Protein AF-A0A6P0M758-F1 (afdb_monomer_lite)

Foldseek 3Di:
DVDDDPPDPDDDVPPPVDPPDDDDDDDDPVPHPDDPVPDPDDDDDDDDDDDDPDPVVLVVCCVPVFKDKDKFKDWCQVQLVPDPQLFKGWAADDCVSDDVQFDFKKFAWADDPRFQKKKKFDWDPVLLPDDDAWKWKDFPNDIFTWDWDADPVRIIMTTGPDTDHIGTPRRVGTMMIGRPVSPSSSHCNTTVIMMMMGMMMGTGNDDDD

Radius of gyration: 25.19 Å; chains: 1; bounding box: 66×51×56 Å

Secondary structure (DSSP, 8-state):
--S--TTSSSPPTTTTS-SS--------GGG--S-GGG---------------HHHHHHHHHHH--EEEEEEEEE-HHHHHH-S-SSEEEEPPPGGGS-TTEEEEEEPPPBTTB-SEEEEEEE-TTGGGSPPPEEEEEETTEEEEEEEEE-TT--EEEEESSPPPPB--TTSS-EEEE-TT-SSTTSTTTEEEEEEEEEEEEEE-PPP-

pLDDT: mean 90.49, std 5.64, range [57.84, 97.06]

Structure (mmCIF, N/CA/C/O backbone):
data_AF-A0A6P0M758-F1
#
_entry.id   AF-A0A6P0M758-F1
#
loop_
_atom_site.group_PDB
_atom_site.id
_atom_site.type_symbol
_atom_site.label_atom_id
_atom_site.label_alt_id
_atom_site.label_comp_id
_atom_site.label_asym_id
_atom_site.label_entity_id
_atom_site.label_seq_id
_atom_site.pdbx_PDB_ins_code
_atom_site.Cartn_x
_atom_site.Cartn_y
_atom_site.Cartn_z
_atom_site.occupancy
_atom_site.B_iso_or_equiv
_atom_site.auth_seq_id
_atom_site.auth_comp_id
_atom_site.auth_asym_id
_atom_site.auth_atom_id
_atom_site.pdbx_PDB_model_num
ATOM 1 N N . LEU A 1 1 ? -39.912 -15.206 9.037 1.00 60.94 1 LEU A N 1
ATOM 2 C CA . LEU A 1 1 ? -40.592 -13.984 8.550 1.00 60.94 1 LEU A CA 1
ATOM 3 C C . LEU A 1 1 ? -41.078 -14.257 7.136 1.00 60.94 1 LEU A C 1
ATOM 5 O O . LEU A 1 1 ? -40.279 -14.741 6.350 1.00 60.94 1 LEU A O 1
ATOM 9 N N . PHE A 1 2 ? -42.350 -13.999 6.831 1.00 79.19 2 PHE A N 1
ATOM 10 C CA . PHE A 1 2 ? -42.874 -14.100 5.457 1.00 79.19 2 PHE A CA 1
ATOM 11 C C . PHE A 1 2 ? -42.857 -12.748 4.726 1.00 79.19 2 PHE A C 1
ATOM 13 O O . PHE A 1 2 ? -42.788 -12.714 3.504 1.00 79.19 2 PHE A O 1
ATOM 20 N N . VAL A 1 3 ? -42.864 -11.640 5.477 1.00 83.50 3 VAL A N 1
ATOM 21 C CA . VAL A 1 3 ? -42.675 -10.269 4.985 1.00 83.50 3 VAL A CA 1
ATOM 22 C C . VAL A 1 3 ? -41.621 -9.601 5.866 1.00 83.50 3 VAL A C 1
ATOM 24 O O . VAL A 1 3 ? -41.678 -9.726 7.090 1.00 83.50 3 VAL A O 1
ATOM 27 N N . LEU A 1 4 ? -40.648 -8.924 5.253 1.00 84.31 4 LEU A N 1
ATOM 28 C CA . LEU A 1 4 ? -39.670 -8.098 5.960 1.00 84.31 4 LEU A CA 1
ATOM 29 C C . LEU A 1 4 ? -40.302 -6.733 6.252 1.00 84.31 4 LEU A C 1
ATOM 31 O O . LEU A 1 4 ? -40.566 -5.975 5.322 1.00 84.31 4 LEU A O 1
ATOM 35 N N . ASN A 1 5 ? -40.550 -6.430 7.526 1.00 87.62 5 ASN A N 1
ATOM 36 C CA . ASN A 1 5 ? -41.142 -5.165 7.953 1.00 87.62 5 ASN A CA 1
ATOM 37 C C . ASN A 1 5 ? -40.295 -4.521 9.059 1.00 87.62 5 ASN A C 1
ATOM 39 O O . ASN A 1 5 ? -40.213 -5.065 10.153 1.00 87.62 5 ASN A O 1
ATOM 43 N N . PHE A 1 6 ? -39.697 -3.362 8.772 1.00 84.31 6 PHE A N 1
ATOM 44 C CA . PHE A 1 6 ? -38.898 -2.589 9.735 1.00 84.31 6 PHE A CA 1
ATOM 45 C C . PHE A 1 6 ? -39.745 -1.698 10.662 1.00 84.31 6 PHE A C 1
ATOM 47 O O . PHE A 1 6 ? -39.196 -1.055 11.546 1.00 84.31 6 PHE A O 1
ATOM 54 N N . GLN A 1 7 ? -41.063 -1.619 10.441 1.00 88.75 7 GLN A N 1
ATOM 55 C CA . GLN A 1 7 ? -42.001 -0.868 11.289 1.00 88.75 7 GLN A CA 1
ATOM 56 C C . GLN A 1 7 ? -42.686 -1.753 12.342 1.00 88.75 7 GLN A C 1
ATOM 58 O O . GLN A 1 7 ? -43.545 -1.275 13.077 1.00 88.75 7 GLN A O 1
ATOM 63 N N . ASP A 1 8 ? -42.365 -3.048 12.382 1.00 89.88 8 ASP A N 1
ATOM 64 C CA . ASP A 1 8 ? -42.831 -3.947 13.438 1.00 89.88 8 ASP A CA 1
ATOM 65 C C . ASP A 1 8 ? -42.066 -3.636 14.735 1.00 89.88 8 ASP A C 1
ATOM 67 O O . ASP A 1 8 ? -40.860 -3.411 14.703 1.00 89.88 8 ASP A O 1
ATOM 71 N N . GLU A 1 9 ? -42.753 -3.620 15.877 1.00 88.62 9 GLU A N 1
ATOM 72 C CA . GLU A 1 9 ? -42.137 -3.333 17.183 1.00 88.62 9 GLU A CA 1
ATOM 73 C C . GLU A 1 9 ? -41.280 -4.498 17.707 1.00 88.62 9 GLU A C 1
ATOM 75 O O . GLU A 1 9 ? -40.563 -4.362 18.699 1.00 88.62 9 GLU A O 1
ATOM 80 N N . ARG A 1 10 ? -41.365 -5.671 17.073 1.00 89.38 10 ARG A N 1
ATOM 81 C CA . ARG A 1 10 ? -40.568 -6.847 17.430 1.00 89.38 10 ARG A CA 1
ATOM 82 C C . ARG A 1 10 ? -39.230 -6.828 16.704 1.00 89.38 10 ARG A C 1
ATOM 84 O O . ARG A 1 10 ? -39.182 -6.596 15.500 1.00 89.38 10 ARG A O 1
ATOM 91 N N . TYR A 1 11 ? -38.177 -7.222 17.415 1.00 86.25 11 TYR A N 1
ATOM 92 C CA . TYR A 1 11 ? -36.857 -7.425 16.824 1.00 86.25 11 TYR A CA 1
ATOM 93 C C . TYR A 1 11 ? -36.890 -8.417 15.654 1.00 86.25 11 TYR A C 1
ATOM 95 O O . TYR A 1 11 ? -37.497 -9.493 15.732 1.00 86.25 11 TYR A O 1
ATOM 103 N N . LEU A 1 12 ? -36.176 -8.079 14.583 1.00 90.56 12 LEU A N 1
ATOM 104 C CA . LEU A 1 12 ? -35.870 -9.006 13.505 1.00 90.56 12 LEU A CA 1
ATOM 105 C C . LEU A 1 12 ? -34.883 -10.084 13.994 1.00 90.56 12 LEU A C 1
ATOM 107 O O . LEU A 1 12 ? -34.117 -9.866 14.937 1.00 90.56 12 LEU A O 1
ATOM 111 N N . PRO A 1 13 ? -34.849 -11.268 13.354 1.00 90.06 13 PRO A N 1
ATOM 112 C CA . PRO A 1 13 ? -33.800 -12.246 13.604 1.00 90.06 13 PRO A CA 1
ATOM 113 C C . PRO A 1 13 ? -32.413 -11.604 13.480 1.00 90.06 13 PRO A C 1
ATOM 115 O O . PRO A 1 13 ? -32.129 -10.949 12.478 1.00 90.06 13 PRO A O 1
ATOM 118 N N . PHE A 1 14 ? -31.565 -11.832 14.487 1.00 89.62 14 PHE A N 1
ATOM 119 C CA . PHE A 1 14 ? -30.198 -11.294 14.596 1.00 89.62 14 PHE A CA 1
ATOM 120 C C . PHE A 1 14 ? -30.098 -9.769 14.779 1.00 89.62 14 PHE A C 1
ATOM 122 O O . PHE A 1 14 ? -29.003 -9.208 14.754 1.00 89.62 14 PHE A O 1
ATOM 129 N N . GLU A 1 15 ? -31.212 -9.073 15.007 1.00 91.19 15 GLU A N 1
ATOM 130 C CA . GLU A 1 15 ? -31.164 -7.663 15.378 1.00 91.19 15 GLU A CA 1
ATOM 131 C C . GLU A 1 15 ? -30.538 -7.495 16.769 1.00 91.19 15 GLU A C 1
ATOM 133 O O . GLU A 1 15 ? -30.865 -8.217 17.711 1.00 91.19 15 GLU A O 1
ATOM 138 N N . GLY A 1 16 ? -29.589 -6.565 16.890 1.00 86.25 16 GLY A N 1
ATOM 139 C CA . GLY A 1 16 ? -28.901 -6.282 18.152 1.00 86.25 16 GLY A CA 1
ATOM 140 C C . GLY A 1 16 ? -27.870 -7.329 18.599 1.00 86.25 16 GLY A C 1
ATOM 141 O O . GLY A 1 16 ? -27.262 -7.146 19.648 1.00 86.25 16 GLY A O 1
ATOM 142 N N . THR A 1 17 ? -27.608 -8.391 17.827 1.00 87.75 17 THR A N 1
ATOM 143 C CA . THR A 1 17 ? -26.632 -9.433 18.218 1.00 87.75 17 THR A CA 1
ATOM 144 C C . THR A 1 17 ? -25.174 -9.066 17.920 1.00 87.75 17 THR A C 1
ATOM 146 O O . THR A 1 17 ? -24.268 -9.803 18.294 1.00 87.75 17 THR A O 1
ATOM 149 N N . GLY A 1 18 ? -24.938 -7.924 17.265 1.00 84.56 18 GLY A N 1
ATOM 150 C CA . GLY A 1 18 ? -23.611 -7.446 16.876 1.00 84.56 18 GLY A CA 1
ATOM 151 C C . GLY A 1 18 ? -23.142 -7.993 15.524 1.00 84.56 18 GLY A C 1
ATOM 152 O O . GLY A 1 18 ? -23.390 -9.142 15.170 1.00 84.56 18 GLY A O 1
ATOM 153 N N . ALA A 1 19 ? -22.447 -7.151 14.753 1.00 86.88 19 ALA A N 1
ATOM 154 C CA . ALA A 1 19 ? -21.942 -7.518 13.427 1.00 86.88 19 ALA A CA 1
ATOM 155 C C . ALA A 1 19 ? -20.753 -8.494 13.493 1.00 86.88 19 ALA A C 1
ATOM 157 O O . ALA A 1 19 ? -20.622 -9.386 12.656 1.00 86.88 19 ALA A O 1
ATOM 158 N N . ILE A 1 20 ? -19.901 -8.339 14.511 1.00 86.00 20 ILE A N 1
ATOM 159 C CA . ILE A 1 20 ? -18.785 -9.245 14.788 1.00 86.00 20 ILE A CA 1
ATOM 160 C C . ILE A 1 20 ? -19.352 -10.431 15.570 1.00 86.00 20 ILE A C 1
ATOM 162 O O . ILE A 1 20 ? -19.622 -10.325 16.763 1.00 86.00 20 ILE A O 1
ATOM 166 N N . SER A 1 21 ? -19.603 -11.538 14.874 1.00 87.00 21 SER A N 1
ATOM 167 C CA . SER A 1 21 ? -20.257 -12.732 15.418 1.00 87.00 21 SER A CA 1
ATOM 168 C C . SER A 1 21 ? -19.795 -13.996 14.698 1.00 87.00 21 SER A C 1
ATOM 170 O O . SER A 1 21 ? -19.309 -13.945 13.569 1.00 87.00 21 SER A O 1
ATOM 172 N N . SER A 1 22 ? -19.980 -15.148 15.346 1.00 89.19 22 SER A N 1
ATOM 173 C CA . SER A 1 22 ? -19.825 -16.459 14.706 1.00 89.19 22 SER A CA 1
ATOM 174 C C . SER A 1 22 ? -21.151 -16.894 14.085 1.00 89.19 22 SER A C 1
ATOM 176 O O . SER A 1 22 ? -22.135 -17.096 14.795 1.00 89.19 22 SER A O 1
ATOM 178 N N . TRP A 1 23 ? -21.178 -17.056 12.764 1.00 87.62 23 TRP A N 1
ATOM 179 C CA . TRP A 1 23 ? -22.379 -17.426 12.016 1.00 87.62 23 TRP A CA 1
ATOM 180 C C . TRP A 1 23 ? -22.376 -18.923 11.709 1.00 87.62 23 TRP A C 1
ATOM 182 O O . TRP A 1 23 ? -21.371 -19.475 11.266 1.00 87.62 23 TRP A O 1
ATOM 192 N N . ASN A 1 24 ? -23.504 -19.594 11.934 1.00 91.56 24 ASN A N 1
ATOM 193 C CA . ASN A 1 24 ? -23.645 -21.021 11.667 1.00 91.56 24 ASN A CA 1
ATOM 194 C C . ASN A 1 24 ? -24.813 -21.273 10.709 1.00 91.56 24 ASN A C 1
ATOM 196 O O . ASN A 1 24 ? -25.973 -21.101 11.077 1.00 91.56 24 ASN A O 1
ATOM 200 N N . LEU A 1 25 ? -24.498 -21.712 9.489 1.00 90.94 25 LEU A N 1
ATOM 201 C CA . LEU A 1 25 ? -25.479 -22.172 8.510 1.00 90.94 25 LEU A CA 1
ATOM 202 C C . LEU A 1 25 ? -25.529 -23.706 8.530 1.00 90.94 25 LEU A C 1
ATOM 204 O O . LEU A 1 25 ? -24.513 -24.367 8.323 1.00 90.94 25 LEU A O 1
ATOM 208 N N . LYS A 1 26 ? -26.712 -24.281 8.763 1.00 90.88 26 LYS A N 1
ATOM 209 C CA . LYS A 1 26 ? -26.948 -25.732 8.708 1.00 90.88 26 LYS A CA 1
ATOM 210 C C . LYS A 1 26 ? -27.983 -26.046 7.637 1.00 90.88 26 LYS A C 1
ATOM 212 O O . LYS A 1 26 ? -29.089 -25.521 7.684 1.00 90.88 26 LYS A O 1
ATOM 217 N N . MET A 1 27 ? -27.644 -26.957 6.726 1.00 89.75 27 MET A N 1
ATOM 218 C CA . MET A 1 27 ? -28.556 -27.490 5.708 1.00 89.75 27 MET A CA 1
ATOM 219 C C . MET A 1 27 ? -28.619 -29.024 5.810 1.00 89.75 27 MET A C 1
ATOM 221 O O . MET A 1 27 ? -27.861 -29.716 5.133 1.00 89.75 27 MET A O 1
ATOM 225 N N . PRO A 1 28 ? -29.471 -29.590 6.686 1.00 90.38 28 PRO A N 1
ATOM 226 C CA . PRO A 1 28 ? -29.530 -31.035 6.902 1.00 90.38 28 PRO A CA 1
ATOM 227 C C . PRO A 1 28 ? -30.076 -31.768 5.669 1.00 90.38 28 PRO A C 1
ATOM 229 O O . PRO A 1 28 ? -31.236 -31.586 5.311 1.00 90.38 28 PRO A O 1
ATOM 232 N N . LYS A 1 29 ? -29.272 -32.645 5.053 1.00 87.31 29 LYS A N 1
ATOM 233 C CA . LYS A 1 29 ? -29.673 -33.400 3.846 1.00 87.31 29 LYS A CA 1
ATOM 234 C C . LYS A 1 29 ? -30.926 -34.257 4.049 1.00 87.31 29 LYS A C 1
ATOM 236 O O . LYS A 1 29 ? -31.735 -34.374 3.142 1.00 87.31 29 LYS A O 1
ATOM 241 N N . ALA A 1 30 ? -31.111 -34.814 5.248 1.00 89.75 30 ALA A N 1
ATOM 242 C CA . ALA A 1 30 ? -32.238 -35.698 5.562 1.00 89.75 30 ALA A CA 1
ATOM 243 C C . ALA A 1 30 ? -33.620 -35.045 5.361 1.00 89.75 30 ALA A C 1
ATOM 245 O O . ALA A 1 30 ? -34.606 -35.748 5.159 1.00 89.75 30 ALA A O 1
ATOM 246 N N . ASN A 1 31 ? -33.697 -33.712 5.408 1.00 88.75 31 ASN A N 1
ATOM 247 C CA . ASN A 1 31 ? -34.946 -32.956 5.308 1.00 88.75 31 ASN A CA 1
ATOM 24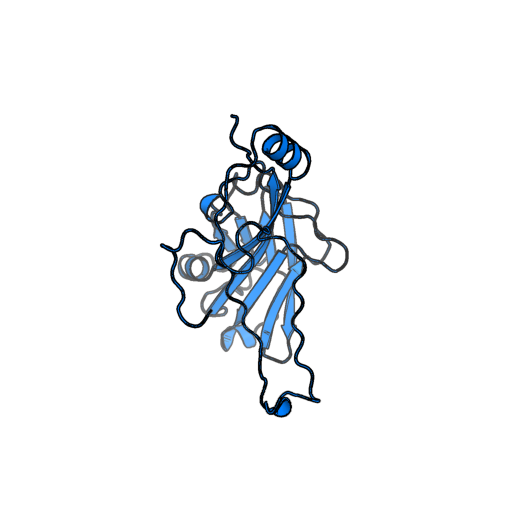8 C C . ASN A 1 31 ? -34.827 -31.776 4.332 1.00 88.75 31 ASN A C 1
ATOM 250 O O . ASN A 1 31 ? -35.627 -30.845 4.401 1.00 88.75 31 ASN A O 1
ATOM 254 N N . ASN A 1 32 ? -33.825 -31.792 3.448 1.00 87.00 32 ASN A N 1
ATOM 255 C CA . ASN A 1 32 ? -33.595 -30.737 2.472 1.00 87.00 32 ASN A CA 1
ATOM 256 C C . ASN A 1 32 ? -33.598 -31.331 1.061 1.00 87.00 32 ASN A C 1
ATOM 258 O O . ASN A 1 32 ? -32.795 -32.204 0.752 1.00 87.00 32 ASN A O 1
ATOM 262 N N . SER A 1 33 ? -34.513 -30.856 0.218 1.00 88.94 33 SER A N 1
ATOM 263 C CA . SER A 1 33 ? -34.664 -31.298 -1.176 1.00 88.94 33 SER A CA 1
ATOM 264 C C . SER A 1 33 ? -33.769 -30.527 -2.149 1.00 88.94 33 SER A C 1
ATOM 266 O O . SER A 1 33 ? -33.859 -30.732 -3.354 1.00 88.94 33 SER A O 1
ATOM 268 N N . PHE A 1 34 ? -32.948 -29.611 -1.634 1.00 89.31 34 PHE A N 1
ATOM 269 C CA . PHE A 1 34 ? -31.998 -28.838 -2.417 1.00 89.31 34 PHE A CA 1
ATOM 270 C C . PHE A 1 34 ? -30.902 -29.743 -2.991 1.00 89.31 34 PHE A C 1
ATOM 272 O O . PHE A 1 34 ? -30.363 -30.589 -2.274 1.00 89.31 34 PHE A O 1
ATOM 279 N N . ASP A 1 35 ? -30.547 -29.546 -4.260 1.00 91.19 35 ASP A N 1
ATOM 280 C CA . ASP A 1 35 ? -29.414 -30.232 -4.877 1.00 91.19 35 ASP A CA 1
ATOM 281 C C . ASP A 1 35 ? -28.104 -29.544 -4.478 1.00 91.19 35 ASP A C 1
ATOM 283 O O . ASP A 1 35 ? -27.779 -28.455 -4.947 1.00 91.19 35 ASP A O 1
ATOM 287 N N . PHE A 1 36 ? -27.345 -30.187 -3.597 1.00 90.19 36 PHE A N 1
ATOM 288 C CA . PHE A 1 36 ? -26.103 -29.635 -3.064 1.00 90.19 36 PHE A CA 1
ATOM 289 C C . PHE A 1 36 ? -24.998 -29.525 -4.120 1.00 90.19 36 PHE A C 1
ATOM 291 O O . PHE A 1 36 ? -24.094 -28.718 -3.931 1.00 90.19 36 PHE A O 1
ATOM 298 N N . GLU A 1 37 ? -25.056 -30.298 -5.210 1.00 91.50 37 GLU A N 1
ATOM 299 C CA . GLU A 1 37 ? -24.043 -30.242 -6.275 1.00 91.50 37 GLU A CA 1
ATOM 300 C C . GLU A 1 37 ? -24.168 -28.971 -7.124 1.00 91.50 37 GLU A C 1
ATOM 302 O O . GLU A 1 37 ? -23.203 -28.540 -7.750 1.00 91.50 37 GLU A O 1
ATOM 307 N N . SER A 1 38 ? -25.334 -28.322 -7.083 1.00 93.31 38 SER A N 1
ATOM 308 C CA . SER A 1 38 ? -25.603 -27.056 -7.769 1.00 93.31 38 SER A CA 1
ATOM 309 C C . SER A 1 38 ? -25.132 -25.805 -7.010 1.00 93.31 38 SER A C 1
ATOM 311 O O . SER A 1 38 ? -25.197 -24.705 -7.558 1.00 93.31 38 SER A O 1
ATOM 313 N N . ILE A 1 39 ? -24.670 -25.936 -5.757 1.00 91.12 39 ILE A N 1
ATOM 314 C CA . ILE A 1 39 ? -24.240 -24.786 -4.943 1.00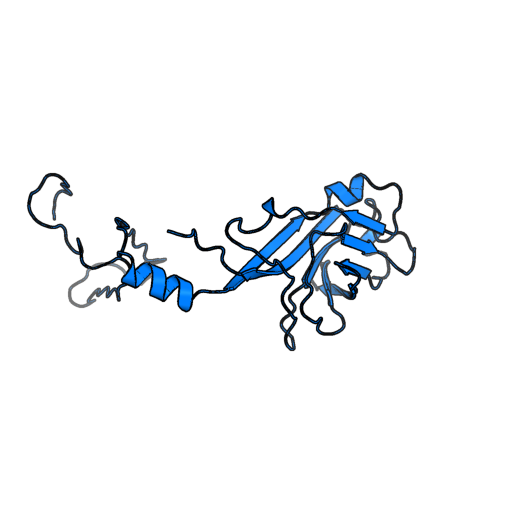 91.12 39 ILE A CA 1
ATOM 315 C C . ILE A 1 39 ? -22.864 -24.313 -5.414 1.00 91.12 39 ILE A C 1
ATOM 317 O O . ILE A 1 39 ? -21.862 -24.983 -5.177 1.00 91.12 39 ILE A O 1
ATOM 321 N N . THR A 1 40 ? -22.804 -23.124 -6.010 1.00 93.50 40 THR A N 1
ATOM 322 C CA . THR A 1 40 ? -21.544 -22.454 -6.367 1.00 93.50 40 THR A CA 1
ATOM 323 C C . THR A 1 40 ? -20.955 -21.683 -5.192 1.00 93.50 40 THR A C 1
ATOM 325 O O . THR A 1 40 ? -19.761 -21.772 -4.915 1.00 93.50 40 THR A O 1
ATOM 328 N N . ASP A 1 41 ? -21.798 -20.934 -4.484 1.00 93.56 41 ASP A N 1
ATOM 329 C CA . ASP A 1 41 ? -21.408 -20.003 -3.434 1.00 93.56 41 ASP A CA 1
ATOM 330 C C . ASP A 1 41 ? -22.574 -19.706 -2.477 1.00 93.56 41 ASP A C 1
ATOM 332 O O . ASP A 1 41 ? -23.743 -19.986 -2.751 1.00 93.56 41 ASP A O 1
ATOM 336 N N . VAL A 1 42 ? -22.241 -19.157 -1.306 1.00 89.31 42 VAL A N 1
ATOM 337 C CA . VAL A 1 42 ? -23.205 -18.714 -0.292 1.00 89.31 42 VAL A CA 1
ATOM 338 C C . VAL A 1 42 ? -22.946 -17.245 0.001 1.00 89.31 42 VAL A C 1
ATOM 340 O O . VAL A 1 42 ? -21.894 -16.886 0.526 1.00 89.31 42 VAL A O 1
ATOM 343 N N . ILE A 1 43 ? -23.931 -16.399 -0.291 1.00 91.88 43 ILE A N 1
ATOM 344 C CA . ILE A 1 43 ? -23.855 -14.956 -0.058 1.00 91.88 43 ILE A CA 1
ATOM 345 C C . ILE A 1 43 ? -24.689 -14.604 1.177 1.00 91.88 43 ILE A C 1
ATOM 347 O O . ILE A 1 43 ? -25.891 -14.864 1.224 1.00 91.88 43 ILE A O 1
ATOM 351 N N . ILE A 1 44 ? -24.061 -13.974 2.174 1.00 88.81 44 ILE A N 1
ATOM 352 C CA . ILE A 1 44 ? -24.732 -13.446 3.369 1.00 88.81 44 ILE A CA 1
ATOM 353 C C . ILE A 1 44 ? -24.682 -11.919 3.316 1.00 88.81 44 ILE A C 1
ATOM 355 O O . ILE A 1 44 ? -23.609 -11.322 3.340 1.00 88.81 44 ILE A O 1
ATOM 359 N N . THR A 1 45 ? -25.846 -11.269 3.270 1.00 90.88 45 THR A N 1
ATOM 360 C CA . THR A 1 45 ? -25.945 -9.804 3.323 1.00 90.88 45 THR A CA 1
ATOM 361 C C . THR A 1 45 ? -26.220 -9.344 4.752 1.00 90.88 45 THR A C 1
ATOM 363 O O . THR A 1 45 ? -27.346 -9.449 5.238 1.00 90.88 45 THR A O 1
ATOM 366 N N . LEU A 1 46 ? -25.202 -8.802 5.421 1.00 89.56 46 LEU A N 1
ATOM 367 C CA . LEU A 1 46 ? -25.332 -8.251 6.769 1.00 89.56 46 LEU A CA 1
ATOM 368 C C . LEU A 1 46 ? -25.699 -6.763 6.715 1.00 89.56 46 LEU A C 1
ATOM 370 O O . LEU A 1 46 ? -24.923 -5.939 6.236 1.00 89.56 46 LEU A O 1
ATOM 374 N N . LYS A 1 47 ? -26.872 -6.410 7.247 1.00 89.88 47 LYS A N 1
ATOM 375 C CA . LYS A 1 47 ? -27.240 -5.016 7.524 1.00 89.88 47 LYS A CA 1
ATOM 376 C C . LYS A 1 47 ? -26.959 -4.727 8.990 1.00 89.88 47 LYS A C 1
ATOM 378 O O . LYS A 1 47 ? -27.482 -5.421 9.855 1.00 89.88 47 LYS A O 1
ATOM 383 N N . TYR A 1 48 ? -26.142 -3.718 9.258 1.00 91.94 48 TYR A N 1
ATOM 384 C CA . TYR A 1 48 ? -25.774 -3.332 10.614 1.00 91.94 48 TYR A CA 1
ATOM 385 C C . TYR A 1 48 ? -25.884 -1.821 10.800 1.00 91.94 48 TYR A C 1
ATOM 387 O O . TYR A 1 48 ? -25.810 -1.049 9.843 1.00 91.94 48 TYR A O 1
ATOM 395 N N . THR A 1 49 ? -26.027 -1.410 12.055 1.00 90.25 49 THR A N 1
ATOM 396 C CA . THR A 1 49 ? -25.932 -0.015 12.476 1.00 90.25 49 THR A CA 1
ATOM 397 C C . THR A 1 49 ? -24.728 0.103 13.397 1.00 90.25 49 THR A C 1
ATOM 399 O O . THR A 1 49 ? -24.677 -0.551 14.437 1.00 90.25 49 THR A O 1
ATOM 402 N N . ALA A 1 50 ? -23.735 0.903 13.008 1.00 89.81 50 ALA A N 1
ATOM 403 C CA . ALA A 1 50 ? -22.608 1.217 13.877 1.00 89.81 50 ALA A CA 1
ATOM 404 C C . ALA A 1 50 ? -23.009 2.341 14.838 1.00 89.81 50 ALA A C 1
ATOM 406 O O . ALA A 1 50 ? -23.418 3.416 14.403 1.00 89.81 50 ALA A O 1
ATOM 407 N N . MET A 1 51 ? -22.888 2.089 16.139 1.00 85.75 51 MET A N 1
ATOM 408 C CA . MET A 1 51 ? -23.096 3.084 17.192 1.00 85.75 51 MET A CA 1
ATOM 409 C C . MET A 1 51 ? -21.765 3.388 17.880 1.00 85.75 51 MET A C 1
ATOM 411 O O . MET A 1 51 ? -20.901 2.516 17.975 1.00 85.75 51 MET A O 1
ATOM 415 N N . GLN A 1 52 ? -21.593 4.616 18.375 1.00 85.25 52 GLN A N 1
ATOM 416 C CA . GLN A 1 52 ? -20.391 4.990 19.120 1.00 85.25 52 GLN A CA 1
ATOM 417 C C . GLN A 1 52 ? -20.328 4.211 20.442 1.00 85.25 52 GLN A C 1
ATOM 419 O O . GLN A 1 52 ? -21.215 4.331 21.282 1.00 85.25 52 GLN A O 1
ATOM 424 N N . GLY A 1 53 ? -19.258 3.436 20.638 1.00 84.00 53 GLY A N 1
ATOM 425 C CA . GLY A 1 53 ? -19.050 2.581 21.816 1.00 84.00 53 GLY A CA 1
ATOM 426 C C . GLY A 1 53 ? -18.676 3.313 23.116 1.00 84.00 53 GLY A C 1
ATOM 427 O O . GLY A 1 53 ? -18.315 2.668 24.096 1.00 84.00 53 GLY A O 1
ATOM 428 N N . GLY A 1 54 ? -18.735 4.647 23.135 1.00 90.56 54 GLY A N 1
ATOM 429 C CA . GLY A 1 54 ? -18.289 5.476 24.258 1.00 90.56 54 GLY A CA 1
ATOM 430 C C . GLY A 1 54 ? -16.764 5.605 24.374 1.00 90.56 54 GLY A C 1
ATOM 431 O O . GLY A 1 54 ? -16.008 4.975 23.632 1.00 90.56 54 GLY A O 1
ATOM 432 N N . SER A 1 55 ? -16.321 6.441 25.319 1.00 91.12 55 SER A N 1
ATOM 433 C CA . SER A 1 55 ? -14.905 6.794 25.498 1.00 91.12 55 SER A CA 1
ATOM 434 C C . SER A 1 55 ? -14.033 5.612 25.924 1.00 91.12 55 SER A C 1
ATOM 436 O O . SER A 1 55 ? -12.884 5.515 25.513 1.00 91.12 55 SER A O 1
ATOM 438 N N . THR A 1 56 ? -14.572 4.674 26.710 1.00 92.31 56 THR A N 1
ATOM 439 C CA . THR A 1 56 ? -13.828 3.479 27.133 1.00 92.31 56 THR A CA 1
ATOM 440 C C . THR A 1 56 ? -13.376 2.658 25.930 1.00 92.31 56 THR A C 1
ATOM 442 O O . THR A 1 56 ? -12.195 2.354 25.812 1.00 92.31 56 THR A O 1
ATOM 445 N N . ILE A 1 57 ? -14.295 2.348 25.008 1.00 89.69 57 ILE A N 1
ATOM 446 C CA . ILE A 1 57 ? -13.970 1.552 23.819 1.00 89.69 57 ILE A CA 1
ATOM 447 C C . ILE A 1 57 ? -13.061 2.344 22.879 1.00 89.69 57 ILE A C 1
ATOM 449 O O . ILE A 1 57 ? -12.089 1.780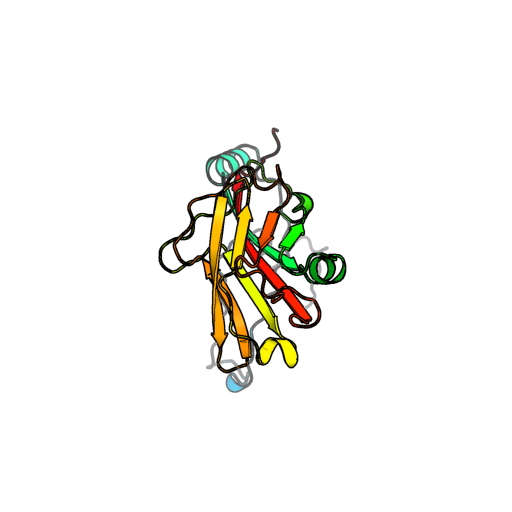 22.383 1.00 89.69 57 ILE A O 1
ATOM 453 N N . SER A 1 58 ? -13.328 3.637 22.650 1.00 89.62 58 SER A N 1
ATOM 454 C CA . SER A 1 58 ? -12.471 4.444 21.772 1.00 89.62 58 SER A CA 1
ATOM 455 C C . SER A 1 58 ? -11.038 4.530 22.289 1.00 89.62 58 SER A C 1
ATOM 457 O O . SER A 1 58 ? -10.114 4.370 21.500 1.00 89.62 58 SER A O 1
ATOM 459 N N . ASN A 1 59 ? -10.849 4.715 23.598 1.00 91.25 59 ASN A N 1
ATOM 460 C CA . ASN A 1 59 ? -9.521 4.802 24.201 1.00 91.25 59 ASN A CA 1
ATOM 461 C C . ASN A 1 59 ? -8.794 3.459 24.115 1.00 91.25 59 ASN A C 1
ATOM 463 O O . ASN A 1 59 ? -7.658 3.422 23.661 1.00 91.25 59 ASN A O 1
ATOM 467 N N . THR A 1 60 ? -9.464 2.346 24.439 1.00 92.62 60 THR A N 1
ATOM 468 C CA . THR A 1 60 ? -8.866 1.011 24.286 1.00 92.62 60 THR A CA 1
ATOM 469 C C . THR A 1 60 ? -8.470 0.732 22.836 1.00 92.62 60 THR A C 1
ATOM 471 O O . THR A 1 60 ? -7.395 0.192 22.592 1.00 92.62 60 THR A O 1
ATOM 474 N N . VAL A 1 61 ? -9.297 1.108 21.855 1.00 90.94 61 VAL A N 1
ATOM 475 C CA . VAL A 1 61 ? -8.941 0.943 20.438 1.00 90.94 61 VAL A CA 1
ATOM 476 C C . VAL A 1 61 ? -7.749 1.825 20.071 1.00 90.94 61 VAL A C 1
ATOM 478 O O . VAL A 1 61 ? -6.820 1.319 19.454 1.00 90.94 61 VAL A O 1
ATOM 481 N N . ALA A 1 62 ? -7.735 3.096 20.477 1.00 91.38 62 ALA A N 1
ATOM 482 C CA . ALA A 1 62 ? -6.631 4.006 20.184 1.00 91.38 62 ALA A CA 1
ATOM 483 C C . ALA A 1 62 ? -5.300 3.553 20.814 1.00 91.38 62 ALA A C 1
ATOM 485 O O . ALA A 1 62 ? -4.249 3.695 20.196 1.00 91.38 62 ALA A O 1
ATOM 486 N N . GLU A 1 63 ? -5.348 2.957 22.008 1.00 92.56 63 GLU A N 1
ATOM 487 C CA . GLU A 1 63 ? -4.184 2.393 22.703 1.00 92.56 63 GLU A CA 1
ATOM 488 C C . GLU A 1 63 ? -3.638 1.122 22.034 1.00 92.56 63 GLU A C 1
ATOM 490 O O . GLU A 1 63 ? -2.432 0.892 22.051 1.00 92.56 63 GLU A O 1
ATOM 495 N N . ASN A 1 64 ? -4.509 0.279 21.465 1.00 94.06 64 ASN A N 1
ATOM 496 C CA . ASN A 1 64 ? -4.112 -1.024 20.912 1.00 94.06 64 ASN A CA 1
ATOM 497 C C . ASN A 1 64 ? -3.876 -1.001 19.397 1.00 94.06 64 ASN A C 1
ATOM 499 O O . ASN A 1 64 ? -3.126 -1.825 18.880 1.00 94.06 64 ASN A O 1
ATOM 503 N N . LEU A 1 65 ? -4.528 -0.090 18.676 1.00 93.44 65 LEU A N 1
ATOM 504 C CA . LEU A 1 65 ? -4.439 0.037 17.227 1.00 93.44 65 LEU A CA 1
ATOM 505 C C . LEU A 1 65 ? -3.710 1.338 16.884 1.00 93.44 65 LEU A C 1
ATOM 507 O O . LEU A 1 65 ? -4.317 2.350 16.530 1.00 93.44 65 LEU A O 1
ATOM 511 N N . THR A 1 66 ? -2.391 1.301 17.042 1.00 93.81 66 THR A N 1
ATOM 512 C CA . THR A 1 66 ? -1.509 2.461 16.870 1.00 93.81 66 THR A CA 1
ATOM 513 C C . THR A 1 66 ? -0.981 2.597 15.450 1.00 93.81 66 THR A C 1
ATOM 515 O O . THR A 1 66 ? -0.762 3.713 14.991 1.00 93.81 66 THR A O 1
ATOM 518 N N . THR A 1 67 ? -0.800 1.489 14.733 1.00 94.62 67 THR A N 1
ATOM 519 C CA . THR A 1 67 ? -0.226 1.470 13.386 1.00 94.62 67 THR A CA 1
ATOM 520 C C . THR A 1 67 ? -1.164 0.818 12.380 1.00 94.62 67 THR A C 1
ATOM 522 O O . THR A 1 67 ? -2.045 0.020 12.712 1.00 94.62 67 THR A O 1
ATOM 525 N N . PHE A 1 68 ? -0.980 1.183 11.118 1.00 95.31 68 PHE A N 1
ATOM 526 C CA . PHE A 1 68 ? -1.655 0.578 9.983 1.00 95.31 68 PHE A CA 1
ATOM 527 C C . PHE A 1 68 ? -0.630 0.231 8.909 1.00 95.31 68 PHE A C 1
ATOM 529 O O . PHE A 1 68 ? 0.200 1.070 8.568 1.00 95.31 68 PHE A O 1
ATOM 536 N N . THR A 1 69 ? -0.760 -0.964 8.336 1.00 95.12 69 THR A N 1
ATOM 537 C CA . THR A 1 69 ? -0.016 -1.386 7.147 1.00 95.12 69 THR A CA 1
ATOM 538 C C . THR A 1 69 ? -0.978 -1.506 5.976 1.00 95.12 69 THR A C 1
ATOM 540 O O . THR A 1 69 ? -2.056 -2.096 6.096 1.00 95.12 69 THR A O 1
ATOM 543 N N . GLY A 1 70 ? -0.591 -0.952 4.835 1.00 94.69 70 GLY A N 1
ATOM 544 C CA . GLY A 1 70 ? -1.353 -1.023 3.598 1.00 94.69 70 GLY A CA 1
ATOM 545 C C . GLY A 1 70 ? -0.450 -1.206 2.391 1.00 94.69 70 GLY A C 1
ATOM 546 O O . GLY A 1 70 ? 0.769 -1.282 2.502 1.00 94.69 70 GLY A O 1
ATOM 547 N N . GLN A 1 71 ? -1.068 -1.266 1.218 1.00 95.62 71 GLN A N 1
ATOM 548 C CA . GLN A 1 71 ? -0.373 -1.294 -0.060 1.00 95.62 71 GLN A CA 1
ATOM 549 C C . GLN A 1 71 ? -0.963 -0.234 -0.985 1.00 95.62 71 GLN A C 1
ATOM 551 O O . GLN A 1 71 ? -2.166 0.036 -0.940 1.00 95.62 71 GLN A O 1
ATOM 556 N N . VAL A 1 72 ? -0.119 0.365 -1.819 1.00 95.31 72 VAL A N 1
ATOM 557 C CA . VAL A 1 72 ? -0.523 1.319 -2.854 1.00 95.31 72 VAL A CA 1
ATOM 558 C C . VAL A 1 72 ? 0.127 0.942 -4.179 1.00 95.31 72 VAL A C 1
ATOM 560 O O . VAL A 1 72 ? 1.281 0.520 -4.210 1.00 95.31 72 VAL A O 1
ATOM 563 N N . VAL A 1 73 ? -0.619 1.091 -5.275 1.00 95.44 73 VAL A N 1
ATOM 564 C CA . VAL A 1 73 ? -0.100 0.922 -6.637 1.00 95.44 73 VAL A CA 1
ATOM 565 C C . VAL A 1 73 ? 0.039 2.293 -7.282 1.00 95.44 73 VAL A C 1
ATOM 567 O O . VAL A 1 73 ? -0.935 3.036 -7.403 1.00 95.44 73 VAL A O 1
ATOM 570 N N . LEU A 1 74 ? 1.247 2.606 -7.732 1.00 94.31 74 LEU A N 1
ATOM 571 C CA . LEU A 1 74 ? 1.590 3.808 -8.473 1.00 94.31 74 LEU A CA 1
ATOM 572 C C . LEU A 1 74 ? 1.745 3.435 -9.949 1.00 94.31 74 LEU A C 1
ATOM 574 O O . LEU A 1 74 ? 2.632 2.667 -10.320 1.00 94.31 74 LEU A O 1
ATOM 578 N N . ASN A 1 75 ? 0.872 3.964 -10.805 1.00 92.94 75 ASN A N 1
ATOM 579 C CA . ASN A 1 75 ? 1.036 3.826 -12.248 1.00 92.94 75 ASN A CA 1
ATOM 580 C C . ASN A 1 75 ? 1.971 4.933 -12.747 1.00 92.94 75 ASN A C 1
ATOM 582 O O . ASN A 1 75 ? 1.652 6.114 -12.598 1.00 92.94 75 ASN A O 1
ATOM 586 N N . LEU A 1 76 ? 3.106 4.550 -13.338 1.00 91.62 76 LEU A N 1
ATOM 587 C CA . LEU A 1 76 ? 4.130 5.498 -13.796 1.00 91.62 76 LEU A CA 1
ATOM 588 C C . LEU A 1 76 ? 4.114 5.700 -15.323 1.00 91.62 76 LEU A C 1
ATOM 590 O O . LEU A 1 76 ? 5.021 6.310 -15.890 1.00 91.62 76 LEU A O 1
ATOM 594 N N . LYS A 1 77 ? 3.091 5.188 -16.026 1.00 89.56 77 LYS A N 1
ATOM 595 C CA . LYS A 1 77 ? 3.011 5.253 -17.493 1.00 89.56 77 LYS A CA 1
ATOM 596 C C . LYS A 1 77 ? 3.006 6.690 -18.000 1.00 89.56 77 LYS A C 1
ATOM 598 O O . LYS A 1 77 ? 3.627 6.987 -19.015 1.00 89.56 77 LYS A O 1
ATOM 603 N N . GLN A 1 78 ? 2.310 7.590 -17.311 1.00 85.00 78 GLN A N 1
ATOM 604 C CA . GLN A 1 78 ? 2.274 8.993 -17.714 1.00 85.00 78 GLN A CA 1
ATOM 605 C C . GLN A 1 78 ? 3.662 9.642 -17.597 1.00 85.00 78 GLN A C 1
ATOM 607 O O . GLN A 1 78 ? 4.066 10.396 -18.477 1.00 85.00 78 GLN A O 1
ATOM 612 N N . GLN A 1 79 ? 4.415 9.291 -16.559 1.00 81.94 79 GLN A N 1
ATOM 613 C CA . GLN A 1 79 ? 5.764 9.771 -16.293 1.00 81.94 79 GLN A CA 1
ATOM 614 C C . GLN A 1 79 ? 6.759 9.231 -17.326 1.00 81.94 79 GLN A C 1
ATOM 616 O O . GLN A 1 79 ? 7.650 9.963 -17.755 1.00 81.94 79 GLN A O 1
ATOM 621 N N . LEU A 1 80 ? 6.566 7.994 -17.807 1.00 78.88 80 LEU A N 1
ATOM 622 C CA . LEU A 1 80 ? 7.341 7.458 -18.932 1.00 78.88 80 LEU A CA 1
ATOM 623 C C . LEU A 1 80 ? 7.213 8.320 -20.192 1.00 78.88 80 LEU A C 1
ATOM 625 O O . LEU A 1 80 ? 8.226 8.575 -20.841 1.00 78.88 80 LEU A O 1
ATOM 629 N N . LEU A 1 81 ? 5.997 8.779 -20.505 1.00 81.00 81 LEU A N 1
ATOM 630 C CA . LEU A 1 81 ? 5.678 9.529 -21.726 1.00 81.00 81 LEU A CA 1
ATOM 631 C C . LEU A 1 81 ? 6.122 10.997 -21.692 1.00 81.00 81 LEU A C 1
ATOM 633 O O . LEU A 1 81 ? 6.296 11.605 -22.743 1.00 81.00 81 LEU A O 1
ATOM 637 N N . GLN A 1 82 ? 6.243 11.589 -20.503 1.00 79.38 82 GLN A N 1
ATOM 638 C CA . GLN A 1 82 ? 6.495 13.025 -20.346 1.00 79.38 82 GLN A CA 1
ATOM 639 C C . GLN A 1 82 ? 7.982 13.387 -20.225 1.00 79.38 82 GLN A C 1
ATOM 641 O O . GLN A 1 82 ? 8.322 14.566 -20.321 1.00 79.38 82 GLN A O 1
ATOM 646 N N . SER A 1 83 ? 8.865 12.406 -20.019 1.00 74.06 83 SER A N 1
ATOM 647 C CA . SER A 1 83 ? 10.299 12.646 -19.837 1.00 74.06 83 SER A CA 1
ATOM 648 C C . SER A 1 83 ? 11.064 12.578 -21.157 1.00 74.06 83 SER A C 1
ATOM 650 O O . SER A 1 83 ? 10.967 11.595 -21.891 1.00 74.06 83 SER A O 1
ATOM 652 N N . SER A 1 84 ? 11.887 13.595 -21.417 1.00 75.69 84 SER A N 1
ATOM 653 C CA . SER A 1 84 ? 12.906 13.566 -22.473 1.00 75.69 84 SER A CA 1
ATOM 654 C C . SER A 1 84 ? 14.178 12.824 -22.053 1.00 75.69 84 SER A C 1
ATOM 656 O O . SER A 1 84 ? 14.974 12.460 -22.911 1.00 75.69 84 SER A O 1
ATOM 658 N N . ASN A 1 85 ? 14.396 12.628 -20.747 1.00 80.81 85 ASN A N 1
ATOM 659 C CA . ASN A 1 85 ? 15.449 11.752 -20.245 1.00 80.81 85 ASN A CA 1
ATOM 660 C C . ASN A 1 85 ? 14.903 10.320 -20.236 1.00 80.81 85 ASN A C 1
ATOM 662 O O . ASN A 1 85 ? 13.918 10.046 -19.547 1.00 80.81 85 ASN A O 1
ATOM 666 N N . HIS A 1 86 ? 15.522 9.429 -21.008 1.00 81.31 86 HIS A N 1
ATOM 667 C CA . HIS A 1 86 ? 15.109 8.033 -21.116 1.00 81.31 86 HIS A CA 1
ATOM 668 C C . HIS A 1 86 ? 15.762 7.111 -20.089 1.00 81.31 86 HIS A C 1
ATOM 670 O O . HIS A 1 86 ? 15.302 5.983 -19.982 1.00 81.31 86 HIS A O 1
ATOM 676 N N . ASN A 1 87 ? 16.703 7.601 -19.280 1.00 86.56 87 ASN A N 1
ATOM 677 C CA . ASN A 1 87 ? 17.429 6.810 -18.281 1.00 86.56 87 ASN A CA 1
ATOM 678 C C . ASN A 1 87 ? 16.890 7.015 -16.863 1.00 86.56 87 ASN A C 1
ATOM 680 O O . ASN A 1 87 ? 17.123 6.196 -15.990 1.00 86.56 87 ASN A O 1
ATOM 684 N N . GLU A 1 88 ? 16.130 8.083 -16.622 1.00 90.12 88 GLU A N 1
ATOM 685 C CA . GLU A 1 88 ? 15.620 8.407 -15.290 1.00 90.12 88 GLU A CA 1
ATOM 686 C C . GLU A 1 88 ? 14.158 8.844 -15.336 1.00 90.12 88 GLU A C 1
ATOM 688 O O . GLU A 1 88 ? 13.697 9.437 -16.317 1.00 90.12 88 GLU A O 1
ATOM 693 N N . ARG A 1 89 ? 13.414 8.562 -14.266 1.00 90.25 89 ARG A N 1
ATOM 694 C CA . ARG A 1 89 ? 12.036 8.999 -14.041 1.00 90.25 89 ARG A CA 1
ATOM 695 C C . ARG A 1 89 ? 11.874 9.503 -12.621 1.00 90.25 89 ARG A C 1
ATOM 697 O O . ARG A 1 89 ? 11.773 8.723 -11.680 1.00 90.25 89 ARG A O 1
ATOM 704 N N . SER A 1 90 ? 11.794 10.824 -12.498 1.00 91.12 90 SER A N 1
ATOM 705 C CA . SER A 1 90 ? 11.434 11.486 -11.250 1.00 91.12 90 SER A CA 1
ATOM 706 C C . SER A 1 90 ? 9.920 11.664 -11.157 1.00 91.12 90 SER A C 1
ATOM 708 O O . SER A 1 90 ? 9.278 12.100 -12.118 1.00 91.12 90 SER A O 1
ATOM 710 N N . PHE A 1 91 ? 9.334 11.325 -10.012 1.00 92.06 91 PHE A N 1
ATOM 711 C CA . PHE A 1 91 ? 7.905 11.488 -9.771 1.00 92.06 91 PHE A CA 1
ATOM 712 C C . PHE A 1 91 ? 7.603 11.812 -8.311 1.00 92.06 91 PHE A C 1
ATOM 714 O O . PHE A 1 91 ? 8.241 11.317 -7.387 1.00 92.06 91 PHE A O 1
ATOM 721 N N . VAL A 1 92 ? 6.598 12.659 -8.098 1.00 91.69 92 VAL A N 1
ATOM 722 C CA . VAL A 1 92 ? 6.174 13.058 -6.753 1.00 91.69 92 VAL A CA 1
ATOM 723 C C . VAL A 1 92 ? 5.081 12.121 -6.268 1.00 91.69 92 VAL A C 1
ATOM 725 O O . VAL A 1 92 ? 4.044 11.965 -6.915 1.00 91.69 92 VAL A O 1
ATOM 728 N N . VAL A 1 93 ? 5.295 11.540 -5.093 1.00 92.69 93 VAL A N 1
ATOM 729 C CA . VAL A 1 93 ? 4.298 10.743 -4.386 1.00 92.69 93 VAL A CA 1
ATOM 730 C C . VAL A 1 93 ? 3.595 11.641 -3.368 1.00 92.69 93 VAL A C 1
ATOM 732 O O . VAL A 1 93 ? 4.229 12.252 -2.516 1.00 92.69 93 VAL A O 1
ATOM 735 N N . SER A 1 94 ? 2.271 11.765 -3.485 1.00 90.69 94 SER A N 1
ATOM 736 C CA . SER A 1 94 ? 1.468 12.631 -2.610 1.00 90.69 94 SER A CA 1
ATOM 737 C C . SER A 1 94 ? 0.802 11.837 -1.480 1.00 90.69 94 SER A C 1
ATOM 739 O O . SER A 1 94 ? 0.290 10.749 -1.753 1.00 90.69 94 SER A O 1
ATOM 741 N N . PRO A 1 95 ? 0.663 12.405 -0.264 1.00 91.25 95 PRO A N 1
ATOM 742 C CA . PRO A 1 95 ? -0.036 11.754 0.852 1.00 91.25 95 PRO A CA 1
ATOM 743 C C . PRO A 1 95 ? -1.470 11.310 0.524 1.00 91.25 95 PRO A C 1
ATOM 745 O O . PRO A 1 95 ? -1.947 10.314 1.050 1.00 91.25 95 PRO A O 1
ATOM 748 N N . ASN A 1 96 ? -2.147 12.000 -0.403 1.00 92.00 96 ASN A N 1
ATOM 749 C CA . ASN A 1 96 ? -3.511 11.670 -0.842 1.00 92.00 96 ASN A CA 1
ATOM 750 C C . ASN A 1 96 ? -3.637 10.309 -1.551 1.00 92.00 96 ASN A C 1
ATOM 752 O O . ASN A 1 96 ? -4.751 9.828 -1.741 1.00 92.00 96 ASN A O 1
ATOM 756 N N . LEU A 1 97 ? -2.521 9.707 -1.977 1.00 91.50 97 LEU A N 1
ATOM 757 C CA . LEU A 1 97 ? -2.495 8.351 -2.536 1.00 91.50 97 LEU A CA 1
ATOM 758 C C . LEU A 1 97 ? -2.576 7.275 -1.442 1.00 91.50 97 LEU A C 1
ATOM 760 O O . LEU A 1 97 ? -2.786 6.101 -1.740 1.00 91.50 97 LEU A O 1
ATOM 764 N N . PHE A 1 98 ? -2.425 7.681 -0.182 1.00 94.06 98 PHE A N 1
ATOM 765 C CA . PHE A 1 98 ? -2.419 6.822 0.988 1.00 94.06 98 PHE A CA 1
ATOM 766 C C . PHE A 1 98 ? -3.667 7.070 1.830 1.00 94.06 98 PHE A C 1
ATOM 768 O O . PHE A 1 98 ? -4.431 8.019 1.638 1.00 94.06 98 PHE A O 1
ATOM 775 N N . ARG A 1 99 ? -3.886 6.183 2.797 1.00 92.94 99 ARG A N 1
ATOM 776 C CA . ARG A 1 99 ? -4.965 6.324 3.767 1.00 92.94 99 ARG A CA 1
ATOM 777 C C . ARG A 1 99 ? -4.788 7.619 4.573 1.00 92.94 99 ARG A C 1
ATOM 779 O O . ARG A 1 99 ? -3.849 7.730 5.344 1.00 92.94 99 ARG A O 1
ATOM 786 N N . GLY A 1 100 ? -5.727 8.559 4.445 1.00 90.12 100 GLY A N 1
ATOM 787 C CA . GLY A 1 100 ? -5.571 9.927 4.962 1.00 90.12 100 GLY A CA 1
ATOM 788 C C . GLY A 1 100 ? -5.649 10.120 6.483 1.00 90.12 100 GLY A C 1
ATOM 789 O O . GLY A 1 100 ? -5.385 11.220 6.952 1.00 90.12 100 GLY A O 1
ATOM 790 N N . ASN A 1 101 ? -6.005 9.096 7.266 1.00 92.81 101 ASN A N 1
ATOM 791 C CA . ASN A 1 101 ? -6.036 9.171 8.735 1.00 92.81 101 ASN A CA 1
ATOM 792 C C . ASN A 1 101 ? -4.747 8.637 9.382 1.00 92.81 101 ASN A C 1
ATOM 794 O O . ASN A 1 101 ? -4.802 8.052 10.464 1.00 92.81 101 ASN A O 1
ATOM 798 N N . LEU A 1 102 ? -3.613 8.775 8.692 1.00 94.62 102 LEU A N 1
ATOM 799 C CA . LEU A 1 102 ? -2.305 8.364 9.188 1.00 94.62 102 LEU A CA 1
ATOM 800 C C . LEU A 1 102 ? -1.341 9.554 9.289 1.00 94.62 102 LEU A C 1
ATOM 802 O O . LEU A 1 102 ? -1.499 10.571 8.608 1.00 94.62 102 LEU A O 1
ATOM 806 N N . LYS A 1 103 ? -0.319 9.382 10.123 1.00 93.56 103 LYS A N 1
ATOM 807 C CA . LYS A 1 103 ? 0.863 10.230 10.306 1.00 93.56 103 LYS A CA 1
ATOM 808 C C . LYS A 1 103 ? 2.121 9.368 10.169 1.00 93.56 103 LYS A C 1
ATOM 810 O O . LYS A 1 103 ? 2.030 8.144 10.201 1.00 93.56 103 LYS A O 1
ATOM 815 N N . ASN A 1 104 ? 3.282 10.011 10.028 1.00 94.19 104 ASN A N 1
ATOM 816 C CA . ASN A 1 104 ? 4.592 9.344 9.985 1.00 94.19 104 ASN A CA 1
ATOM 817 C C . ASN A 1 104 ? 4.628 8.192 8.965 1.00 94.19 104 ASN A C 1
ATOM 819 O O . ASN A 1 104 ? 4.906 7.041 9.299 1.00 94.19 104 ASN A O 1
ATOM 823 N N . TYR A 1 105 ? 4.256 8.508 7.723 1.00 95.88 105 TYR A N 1
ATOM 824 C CA . TYR A 1 105 ? 4.210 7.527 6.645 1.00 95.88 105 TYR A CA 1
ATOM 825 C C . TYR A 1 105 ? 5.614 7.044 6.305 1.00 95.88 105 TYR A C 1
ATOM 827 O O . TYR A 1 105 ? 6.556 7.833 6.236 1.00 95.88 105 TYR A O 1
ATOM 835 N N . SER A 1 106 ? 5.713 5.753 6.029 1.00 96.38 106 SER A N 1
ATOM 836 C CA . SER A 1 106 ? 6.963 5.081 5.707 1.00 96.38 106 SER A CA 1
ATOM 837 C C . SER A 1 106 ? 6.721 3.914 4.761 1.00 96.38 106 SER A C 1
ATOM 839 O O . SER A 1 106 ? 5.617 3.368 4.721 1.00 96.38 106 SER A O 1
ATOM 841 N N . ILE A 1 107 ? 7.740 3.519 4.003 1.00 96.56 107 ILE A N 1
ATOM 842 C CA . ILE A 1 107 ? 7.739 2.225 3.318 1.00 96.56 107 ILE A CA 1
ATOM 843 C C . ILE A 1 107 ? 8.131 1.156 4.333 1.00 96.56 107 ILE A C 1
ATOM 845 O O . ILE A 1 107 ? 9.122 1.309 5.051 1.00 96.56 107 ILE A O 1
ATOM 849 N N . SER A 1 108 ? 7.336 0.087 4.398 1.00 95.19 108 SER A N 1
ATOM 850 C CA . SER A 1 108 ? 7.583 -1.051 5.286 1.00 95.19 108 SER A CA 1
ATOM 851 C C . SER A 1 108 ? 8.953 -1.677 5.017 1.00 95.19 108 SER A C 1
ATOM 853 O O . SER A 1 108 ? 9.419 -1.707 3.875 1.00 95.19 108 SER A O 1
ATOM 855 N N . ALA A 1 109 ? 9.578 -2.241 6.049 1.00 91.56 109 ALA A N 1
ATOM 856 C CA . ALA A 1 109 ? 10.780 -3.051 5.866 1.00 91.56 109 ALA A CA 1
ATOM 857 C C . ALA A 1 109 ? 10.445 -4.349 5.113 1.00 91.56 109 ALA A C 1
ATOM 859 O O . ALA A 1 109 ? 9.396 -4.960 5.342 1.00 91.56 109 ALA A O 1
ATOM 860 N N . SER A 1 110 ? 11.347 -4.790 4.240 1.00 90.19 110 SER A N 1
ATOM 861 C CA . SER A 1 110 ? 11.262 -6.128 3.650 1.00 90.19 110 SER A CA 1
ATOM 862 C C . SER A 1 110 ? 11.743 -7.172 4.664 1.00 90.19 110 SER A C 1
ATOM 864 O O . SER A 1 110 ? 12.722 -6.952 5.375 1.00 90.19 110 SER A O 1
ATOM 866 N N . ILE A 1 111 ? 11.071 -8.325 4.748 1.00 83.94 111 ILE A N 1
ATOM 867 C CA . ILE A 1 111 ? 11.401 -9.382 5.721 1.00 83.94 111 ILE A CA 1
ATOM 868 C C . ILE A 1 111 ? 11.588 -10.715 5.000 1.00 83.94 111 ILE A C 1
ATOM 870 O O . ILE A 1 111 ? 10.624 -11.327 4.530 1.00 83.94 111 ILE A O 1
ATOM 874 N N . GLY A 1 112 ? 12.832 -11.198 4.954 1.00 85.44 112 GLY A N 1
ATOM 875 C CA . GLY A 1 112 ? 13.181 -12.430 4.246 1.00 85.44 112 GLY A CA 1
ATOM 876 C C . GLY A 1 112 ? 12.776 -12.338 2.774 1.00 85.44 112 GLY A C 1
ATOM 877 O O . GLY A 1 112 ? 13.220 -11.445 2.064 1.00 85.44 112 GLY A O 1
ATOM 878 N N . GLU A 1 113 ? 11.897 -13.234 2.325 1.00 82.56 113 GLU A N 1
ATOM 879 C CA . GLU A 1 113 ? 11.382 -13.228 0.946 1.00 82.56 113 GLU A CA 1
ATOM 880 C C . GLU A 1 113 ? 10.202 -12.262 0.722 1.00 82.56 113 GLU A C 1
ATOM 882 O O . GLU A 1 113 ? 9.796 -12.040 -0.420 1.00 82.56 113 GLU A O 1
ATOM 887 N N . SER A 1 114 ? 9.636 -11.682 1.787 1.00 86.56 114 SER A N 1
ATOM 888 C CA . SER A 1 114 ? 8.499 -10.758 1.692 1.00 86.56 114 SER A C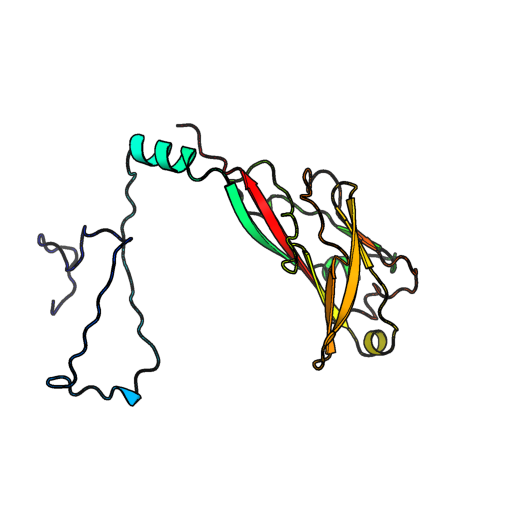A 1
ATOM 889 C C . SER A 1 114 ? 8.996 -9.350 1.399 1.00 86.56 114 SER A C 1
ATOM 891 O O . SER A 1 114 ? 9.401 -8.628 2.311 1.00 86.56 114 SER A O 1
ATOM 893 N N . SER A 1 115 ? 8.962 -8.963 0.125 1.00 91.12 115 SER A N 1
ATOM 894 C CA . SER A 1 115 ? 9.349 -7.615 -0.275 1.00 91.12 115 SER A CA 1
ATOM 895 C C . SER A 1 115 ? 8.223 -6.602 -0.069 1.00 91.12 115 SER A C 1
ATOM 897 O O . SER A 1 115 ? 7.062 -6.873 -0.384 1.00 91.12 115 SER A O 1
ATOM 899 N N . SER A 1 116 ? 8.576 -5.416 0.422 1.00 93.94 116 SER A N 1
ATOM 900 C CA . SER A 1 116 ? 7.678 -4.264 0.507 1.00 93.94 116 SER A CA 1
ATOM 901 C C . SER A 1 116 ? 7.606 -3.449 -0.785 1.00 93.94 116 SER A C 1
ATOM 903 O O . SER A 1 116 ? 6.743 -2.582 -0.897 1.00 93.94 116 SER A O 1
ATOM 905 N N . ILE A 1 117 ? 8.464 -3.721 -1.771 1.00 96.75 117 ILE A N 1
ATOM 906 C CA . ILE A 1 117 ? 8.536 -2.984 -3.034 1.00 96.75 117 ILE A CA 1
ATOM 907 C C . ILE A 1 117 ? 8.487 -3.979 -4.187 1.00 96.75 117 ILE A C 1
ATOM 909 O O . ILE A 1 117 ? 9.268 -4.923 -4.255 1.00 96.75 117 ILE A O 1
ATOM 913 N N . TYR A 1 118 ? 7.585 -3.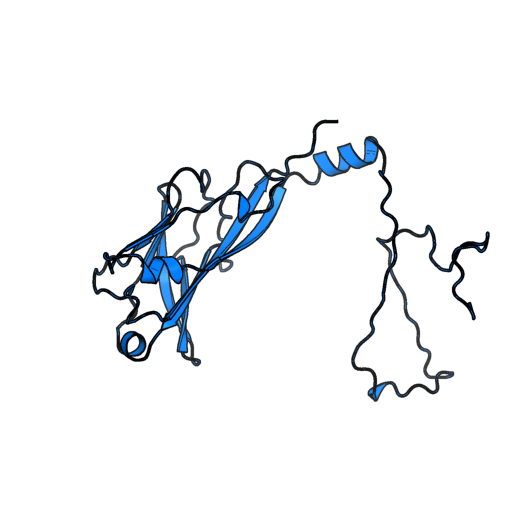747 -5.131 1.00 95.88 118 TYR A N 1
ATOM 914 C CA . TYR A 1 118 ? 7.477 -4.569 -6.324 1.00 95.88 118 TYR A CA 1
ATOM 915 C C . TYR A 1 118 ? 7.222 -3.703 -7.548 1.00 95.88 118 TYR A C 1
ATOM 917 O O . TYR A 1 118 ? 6.290 -2.902 -7.581 1.00 95.88 118 TYR A O 1
ATOM 925 N N . LEU A 1 119 ? 8.038 -3.886 -8.575 1.00 96.56 119 LEU A N 1
ATOM 926 C CA . LEU A 1 119 ? 7.881 -3.227 -9.859 1.00 96.56 119 LEU A CA 1
ATOM 927 C C . LEU A 1 119 ? 7.348 -4.235 -10.871 1.00 96.56 119 LEU A C 1
ATOM 929 O O . LEU A 1 119 ? 7.823 -5.362 -10.952 1.00 96.56 119 LEU A O 1
ATOM 933 N N . GLN A 1 120 ? 6.390 -3.815 -11.681 1.00 95.75 120 GLN A N 1
ATOM 934 C CA . GLN A 1 120 ? 5.905 -4.570 -12.822 1.00 95.75 120 GLN A CA 1
ATOM 935 C C . GLN A 1 120 ? 6.018 -3.711 -14.075 1.00 95.75 120 GLN A C 1
ATOM 937 O O . GLN A 1 120 ? 5.594 -2.554 -14.093 1.00 95.75 120 GLN A O 1
ATOM 942 N N . LEU A 1 121 ? 6.559 -4.301 -15.133 1.00 94.62 121 LEU A N 1
ATOM 943 C CA . LEU A 1 121 ? 6.766 -3.675 -16.427 1.00 94.62 121 LEU A CA 1
ATOM 944 C C . LEU A 1 121 ? 6.088 -4.512 -17.506 1.00 94.62 121 LEU A C 1
ATOM 946 O O . LEU A 1 121 ? 6.138 -5.742 -17.497 1.00 94.62 121 LEU A O 1
ATOM 950 N N . HIS A 1 122 ? 5.480 -3.827 -18.466 1.00 92.56 122 HIS A N 1
ATOM 951 C CA . HIS A 1 122 ? 5.021 -4.448 -19.697 1.00 92.56 122 HIS A CA 1
ATOM 952 C C . HIS A 1 122 ? 5.859 -3.921 -20.853 1.00 92.56 122 HIS A C 1
ATOM 954 O O . HIS A 1 122 ? 5.766 -2.741 -21.203 1.00 92.56 122 HIS A O 1
ATOM 960 N N . LEU A 1 123 ? 6.684 -4.794 -21.425 1.00 93.31 123 LEU A N 1
ATOM 961 C CA . LEU A 1 123 ? 7.580 -4.441 -22.518 1.00 93.31 123 LEU A CA 1
ATOM 962 C C . LEU A 1 123 ? 6.843 -4.415 -23.860 1.00 93.31 123 LEU A C 1
ATOM 964 O O . LEU A 1 123 ? 5.855 -5.122 -24.055 1.00 93.31 123 LEU A O 1
ATOM 968 N N . SER A 1 124 ? 7.321 -3.579 -24.774 1.00 92.19 124 SER A N 1
ATOM 969 C CA . SER A 1 124 ? 6.965 -3.633 -26.193 1.00 92.19 124 SER A CA 1
ATOM 970 C C . SER A 1 124 ? 7.763 -4.729 -26.911 1.00 92.19 124 SER A C 1
ATOM 972 O O . SER A 1 124 ? 8.638 -5.365 -26.319 1.00 92.19 124 SER A O 1
ATOM 974 N N . ASP A 1 125 ? 7.510 -4.926 -28.206 1.00 91.56 125 ASP A N 1
ATOM 975 C CA . ASP A 1 125 ? 8.317 -5.828 -29.035 1.00 91.56 125 ASP A CA 1
ATOM 976 C C . ASP A 1 125 ? 9.802 -5.429 -29.040 1.00 91.56 125 ASP A C 1
ATOM 978 O O . ASP A 1 125 ? 10.651 -6.295 -28.861 1.00 91.56 125 ASP A O 1
ATOM 982 N N . SER A 1 126 ? 10.125 -4.131 -29.133 1.00 89.06 126 SER A N 1
ATOM 983 C CA . SER A 1 126 ? 11.518 -3.660 -29.071 1.00 89.06 126 SER A CA 1
ATOM 984 C C . SER A 1 126 ? 12.131 -3.849 -27.686 1.00 89.06 126 SER A C 1
ATOM 986 O O . SER A 1 126 ? 13.271 -4.285 -27.573 1.00 89.06 126 SER A O 1
ATOM 988 N N . GLY A 1 127 ? 11.370 -3.588 -26.618 1.00 89.19 127 GLY A N 1
ATOM 989 C CA . GLY A 1 127 ? 11.839 -3.815 -25.251 1.00 89.19 127 GLY A CA 1
ATOM 990 C C . GLY A 1 127 ? 12.121 -5.291 -24.968 1.00 89.19 127 GLY A C 1
ATOM 991 O O . GLY A 1 127 ? 13.038 -5.610 -24.220 1.00 89.19 127 GLY A O 1
ATOM 992 N N . ASN A 1 128 ? 11.369 -6.201 -25.594 1.00 89.31 128 ASN A N 1
ATOM 993 C CA . ASN A 1 128 ? 11.563 -7.644 -25.458 1.00 89.31 128 ASN A CA 1
ATOM 994 C C . ASN A 1 128 ? 12.870 -8.164 -26.080 1.00 89.31 128 ASN A C 1
ATOM 996 O O . ASN A 1 128 ? 13.265 -9.281 -25.745 1.00 89.31 128 ASN A O 1
ATOM 1000 N N . GLU A 1 129 ? 13.508 -7.394 -26.964 1.00 89.12 129 GLU A N 1
ATOM 1001 C CA . GLU A 1 129 ? 14.794 -7.730 -27.591 1.00 89.12 129 GLU A CA 1
ATOM 1002 C C . GLU A 1 129 ? 16.005 -7.243 -26.776 1.00 89.12 129 GLU A C 1
ATOM 1004 O O . GLU A 1 129 ? 17.132 -7.646 -27.061 1.00 89.12 129 GLU A O 1
ATOM 1009 N N . LEU A 1 130 ? 15.786 -6.392 -25.767 1.00 87.62 130 LEU A N 1
ATOM 1010 C CA . LEU A 1 130 ? 16.846 -5.841 -24.924 1.00 87.62 130 LEU A CA 1
ATOM 1011 C C . LEU A 1 130 ? 17.224 -6.791 -23.782 1.00 87.62 130 LEU A C 1
ATOM 1013 O O . LEU A 1 130 ? 16.391 -7.533 -23.254 1.00 87.62 130 LEU A O 1
ATOM 1017 N N . GLU A 1 131 ? 18.487 -6.718 -23.359 1.00 90.56 131 GLU A N 1
ATOM 1018 C CA . GLU A 1 131 ? 18.906 -7.301 -22.085 1.00 90.56 131 GLU A CA 1
ATOM 1019 C C . GLU A 1 131 ? 18.253 -6.529 -20.930 1.00 90.56 131 GLU A C 1
ATOM 1021 O O . GLU A 1 131 ? 18.119 -5.307 -20.984 1.00 90.56 131 GLU A O 1
ATOM 1026 N N . LEU A 1 132 ? 17.802 -7.252 -19.902 1.00 92.75 132 LEU A N 1
ATOM 1027 C CA . LEU A 1 132 ? 17.150 -6.645 -18.742 1.00 92.75 132 LEU A CA 1
ATOM 1028 C C . LEU A 1 132 ? 18.217 -6.013 -17.835 1.00 92.75 132 LEU A C 1
ATOM 1030 O O . LEU A 1 132 ? 19.038 -6.764 -17.301 1.00 92.75 132 LEU A O 1
ATOM 1034 N N . PRO A 1 133 ? 18.210 -4.682 -17.630 1.00 93.62 133 PRO A N 1
ATOM 1035 C CA . PRO A 1 133 ? 19.149 -4.040 -16.718 1.00 93.62 133 PRO A CA 1
ATOM 1036 C C . PRO A 1 133 ? 18.724 -4.243 -15.260 1.00 93.62 133 PRO A C 1
ATOM 1038 O O . PRO A 1 133 ? 17.590 -4.636 -14.969 1.00 93.62 133 PRO A O 1
ATOM 1041 N N . THR A 1 134 ? 19.617 -3.906 -14.334 1.00 94.81 134 THR A N 1
ATOM 1042 C CA . THR A 1 134 ? 19.235 -3.611 -12.945 1.00 94.81 134 THR A CA 1
ATOM 1043 C C . THR A 1 134 ? 18.723 -2.176 -12.891 1.00 94.81 134 THR A C 1
ATOM 1045 O O . THR A 1 134 ? 19.354 -1.285 -13.445 1.00 94.81 134 THR A O 1
ATOM 1048 N N . LEU A 1 135 ? 17.588 -1.930 -12.237 1.00 96.12 135 LEU A N 1
ATOM 1049 C CA . LEU A 1 135 ? 17.063 -0.570 -12.055 1.00 96.12 135 LEU A CA 1
ATOM 1050 C C . LEU A 1 135 ? 17.276 -0.105 -10.621 1.00 96.12 135 LEU A C 1
ATOM 1052 O O . LEU A 1 135 ? 17.184 -0.917 -9.708 1.00 96.12 135 LEU A O 1
ATOM 1056 N N . ASN A 1 136 ? 17.443 1.196 -10.403 1.00 97.06 136 ASN A N 1
ATOM 1057 C CA . ASN A 1 136 ? 17.553 1.753 -9.057 1.00 97.06 136 ASN A CA 1
ATOM 1058 C C . ASN A 1 136 ? 16.313 2.583 -8.728 1.00 97.06 136 ASN A C 1
ATOM 1060 O O . ASN A 1 136 ? 15.881 3.427 -9.514 1.00 97.06 136 ASN A O 1
ATOM 1064 N N . LEU A 1 137 ? 15.721 2.328 -7.562 1.00 97.00 137 LEU A N 1
ATOM 1065 C CA . LEU A 1 137 ? 14.647 3.138 -6.998 1.00 97.00 137 LEU A CA 1
ATOM 1066 C C . LEU A 1 137 ? 15.182 3.913 -5.795 1.00 97.00 137 LEU A C 1
ATOM 1068 O O . LEU A 1 137 ? 15.540 3.316 -4.784 1.00 97.00 137 LEU A O 1
ATOM 1072 N N . THR A 1 138 ? 15.197 5.238 -5.893 1.00 96.62 138 THR A N 1
ATOM 1073 C CA . THR A 1 138 ? 15.600 6.130 -4.805 1.00 96.62 138 THR A CA 1
ATOM 1074 C C . THR A 1 138 ? 14.376 6.727 -4.110 1.00 96.62 138 THR A C 1
ATOM 1076 O O . THR A 1 138 ? 13.530 7.355 -4.757 1.00 96.62 138 THR A O 1
ATOM 1079 N N . ILE A 1 139 ? 14.294 6.561 -2.786 1.00 95.94 139 ILE A N 1
ATOM 1080 C CA . ILE A 1 139 ? 13.237 7.092 -1.910 1.00 95.94 139 ILE A CA 1
ATOM 1081 C C . ILE A 1 139 ? 13.901 7.724 -0.681 1.00 95.94 139 ILE A C 1
ATOM 1083 O O . ILE A 1 139 ? 14.622 7.032 0.027 1.00 95.94 139 ILE A O 1
ATOM 1087 N N . ALA A 1 140 ? 13.637 9.010 -0.409 1.00 89.75 140 ALA A N 1
ATOM 1088 C CA . ALA A 1 140 ? 14.129 9.719 0.786 1.00 89.75 140 ALA A CA 1
ATOM 1089 C C . ALA A 1 140 ? 15.630 9.469 1.081 1.00 89.75 140 ALA A C 1
ATOM 1091 O O . ALA A 1 140 ? 16.008 9.107 2.191 1.00 89.75 140 ALA A O 1
ATOM 1092 N N . ASP A 1 141 ? 16.469 9.623 0.051 1.00 88.50 141 ASP A N 1
ATOM 1093 C CA . ASP A 1 141 ? 17.928 9.406 0.054 1.00 88.50 141 ASP A CA 1
ATOM 1094 C C . ASP A 1 141 ? 18.411 7.943 0.128 1.00 88.50 141 ASP A C 1
ATOM 1096 O O . ASP A 1 141 ? 19.615 7.692 0.061 1.00 88.50 141 ASP A O 1
ATOM 1100 N N . GLN A 1 142 ? 17.509 6.962 0.209 1.00 93.69 142 GLN A N 1
ATOM 1101 C CA . GLN A 1 142 ? 17.860 5.545 0.123 1.00 93.69 142 GLN A CA 1
ATOM 1102 C C . GLN A 1 142 ? 17.734 5.037 -1.308 1.00 93.69 142 GLN A C 1
ATOM 1104 O O . GLN A 1 142 ? 16.684 5.186 -1.929 1.00 93.69 142 GLN A O 1
ATOM 1109 N N . GLU A 1 143 ? 18.791 4.410 -1.815 1.00 95.31 143 GLU A N 1
ATOM 1110 C CA . GLU A 1 143 ? 18.829 3.790 -3.138 1.00 95.31 143 GLU A CA 1
ATOM 1111 C C . GLU A 1 143 ? 18.647 2.274 -3.031 1.00 95.31 143 GLU A C 1
ATOM 1113 O O . GLU A 1 143 ? 19.292 1.615 -2.215 1.00 95.31 143 GLU A O 1
ATOM 1118 N N . ILE A 1 144 ? 17.747 1.729 -3.849 1.00 96.25 144 ILE A N 1
ATOM 1119 C CA . ILE A 1 144 ? 17.329 0.328 -3.803 1.00 96.25 144 ILE A CA 1
ATOM 1120 C C . ILE A 1 144 ? 17.523 -0.285 -5.185 1.00 96.25 144 ILE A C 1
ATOM 1122 O O . ILE A 1 144 ? 16.813 0.075 -6.127 1.00 96.25 144 ILE A O 1
ATOM 1126 N N . SER A 1 145 ? 18.449 -1.234 -5.292 1.00 96.56 145 SER A N 1
ATOM 1127 C CA . SER A 1 145 ? 18.675 -2.006 -6.515 1.00 96.56 145 SER A CA 1
ATOM 1128 C C . SER A 1 145 ? 17.533 -2.993 -6.743 1.00 96.56 145 SER A C 1
ATOM 1130 O O . SER A 1 145 ? 17.219 -3.806 -5.874 1.00 96.56 145 SER A O 1
ATOM 1132 N N . LEU A 1 146 ? 16.916 -2.943 -7.917 1.00 96.12 146 LEU A N 1
ATOM 1133 C CA . LEU A 1 146 ? 15.806 -3.787 -8.341 1.00 96.12 146 LEU A CA 1
ATOM 1134 C C . LEU A 1 146 ? 16.269 -4.731 -9.452 1.00 96.12 146 LEU A C 1
ATOM 1136 O O . LEU A 1 146 ? 16.608 -4.291 -10.552 1.00 96.12 146 LEU A O 1
ATOM 1140 N N . ILE A 1 147 ? 16.216 -6.039 -9.191 1.00 93.88 147 ILE A N 1
ATOM 1141 C CA . ILE A 1 147 ? 16.591 -7.057 -10.181 1.00 93.88 147 ILE A CA 1
ATOM 1142 C C . ILE A 1 147 ? 15.374 -7.433 -11.016 1.00 93.88 147 ILE A C 1
ATOM 1144 O O . ILE A 1 147 ? 14.388 -7.971 -10.496 1.00 93.88 147 ILE A O 1
ATOM 1148 N N . LEU A 1 148 ? 15.467 -7.187 -12.322 1.00 94.75 148 LEU A N 1
ATOM 1149 C CA . LEU A 1 148 ? 14.418 -7.513 -13.276 1.00 94.75 148 LEU A CA 1
ATOM 1150 C C . LEU A 1 148 ? 14.454 -8.998 -13.630 1.00 94.75 148 LEU A C 1
ATOM 1152 O O . LEU A 1 148 ? 15.487 -9.572 -13.954 1.00 94.75 148 LEU A O 1
ATOM 1156 N N . ASN A 1 149 ? 13.280 -9.613 -13.606 1.00 93.62 149 ASN A N 1
ATOM 1157 C CA . ASN A 1 149 ? 13.053 -10.996 -13.978 1.00 93.62 149 ASN A CA 1
ATOM 1158 C C . ASN A 1 149 ? 11.860 -11.052 -14.928 1.00 93.62 149 ASN A C 1
ATOM 1160 O O . ASN A 1 149 ? 10.823 -10.431 -14.677 1.00 93.62 149 ASN A O 1
ATOM 1164 N N . LYS A 1 150 ? 12.003 -11.813 -16.011 1.00 92.62 150 LYS A N 1
ATOM 1165 C CA . LYS A 1 150 ? 10.930 -12.075 -16.970 1.00 92.62 150 LYS A CA 1
ATOM 1166 C C . LYS A 1 150 ? 10.397 -13.481 -16.757 1.00 92.62 150 LYS A C 1
ATOM 1168 O O . LYS A 1 150 ? 11.174 -14.434 -16.760 1.00 92.62 150 LYS A O 1
ATOM 1173 N N . ASP A 1 151 ? 9.092 -13.598 -16.556 1.00 88.00 151 ASP A N 1
ATOM 1174 C CA . ASP A 1 151 ? 8.440 -14.894 -16.400 1.00 88.00 151 ASP A CA 1
ATOM 1175 C C . ASP A 1 151 ? 8.124 -15.562 -17.753 1.00 88.00 151 ASP A C 1
ATOM 1177 O O . ASP A 1 151 ? 8.321 -14.990 -18.829 1.00 88.00 151 ASP A O 1
ATOM 1181 N N . GLU A 1 152 ? 7.613 -16.795 -17.699 1.00 83.25 152 GLU A N 1
ATOM 1182 C CA . GLU A 1 152 ? 7.238 -17.588 -18.880 1.00 83.25 152 GLU A CA 1
ATOM 1183 C C . GLU A 1 152 ? 6.131 -16.933 -19.729 1.00 83.25 152 GLU A C 1
ATOM 1185 O O . GLU A 1 152 ? 6.008 -17.229 -20.917 1.00 83.25 152 GLU A O 1
ATOM 1190 N N . ASN A 1 153 ? 5.349 -16.019 -19.144 1.00 77.88 153 ASN A N 1
ATOM 1191 C CA . ASN A 1 153 ? 4.286 -15.275 -19.821 1.00 77.88 153 ASN A CA 1
ATOM 1192 C C . ASN A 1 153 ? 4.783 -13.943 -20.405 1.00 77.88 153 ASN A C 1
ATOM 1194 O O . ASN A 1 153 ? 3.996 -13.188 -20.979 1.00 77.88 153 ASN A O 1
ATOM 1198 N N . GLY A 1 154 ? 6.074 -13.638 -20.258 1.00 79.44 154 GLY A N 1
ATOM 1199 C CA . GLY A 1 154 ? 6.686 -12.401 -20.723 1.00 79.44 154 GLY A CA 1
ATOM 1200 C C . GLY A 1 154 ? 6.411 -11.188 -19.835 1.00 79.44 154 GLY A C 1
ATOM 1201 O O . GLY A 1 154 ? 6.736 -10.070 -20.239 1.00 79.44 154 GLY A O 1
ATOM 1202 N N . ILE A 1 155 ? 5.847 -11.378 -18.639 1.00 86.06 155 ILE A N 1
ATOM 1203 C CA . ILE A 1 155 ? 5.698 -10.307 -17.655 1.00 86.06 155 ILE A CA 1
ATOM 1204 C C . ILE A 1 155 ? 7.068 -10.044 -17.045 1.00 86.06 155 ILE A C 1
ATOM 1206 O O . ILE A 1 155 ? 7.727 -10.954 -16.542 1.00 86.06 155 ILE A O 1
ATOM 1210 N N . VAL A 1 156 ? 7.483 -8.780 -17.065 1.00 95.12 156 VAL A N 1
ATOM 1211 C CA . VAL A 1 156 ? 8.709 -8.352 -16.399 1.00 95.12 156 VAL A CA 1
ATOM 1212 C C . VAL A 1 156 ? 8.356 -7.796 -15.033 1.00 95.12 156 VAL A C 1
ATOM 1214 O O . VAL A 1 156 ? 7.466 -6.958 -14.883 1.00 95.12 156 VAL A O 1
ATOM 1217 N N . SER A 1 157 ? 9.055 -8.285 -14.024 1.00 95.25 157 SER A N 1
ATOM 1218 C CA . SER A 1 157 ? 8.892 -7.877 -12.638 1.00 95.25 157 SER A CA 1
ATOM 1219 C C . SER A 1 157 ? 10.237 -7.592 -12.007 1.00 95.25 157 SER A C 1
ATOM 1221 O O . SER A 1 157 ? 11.238 -8.171 -12.415 1.00 95.25 157 SER A O 1
ATOM 1223 N N . ALA A 1 158 ? 10.268 -6.721 -11.009 1.00 95.06 158 ALA A N 1
ATOM 1224 C CA . ALA A 1 158 ? 11.459 -6.492 -10.220 1.00 95.06 158 ALA A CA 1
ATOM 1225 C C . ALA A 1 158 ? 11.124 -6.386 -8.739 1.00 95.06 158 ALA A C 1
ATOM 1227 O O . ALA A 1 158 ? 10.069 -5.882 -8.348 1.00 95.06 158 ALA A O 1
ATOM 1228 N N . LYS A 1 159 ? 12.061 -6.857 -7.927 1.00 93.94 159 LYS A N 1
ATOM 1229 C CA . LYS A 1 159 ? 12.063 -6.728 -6.473 1.00 93.94 159 LYS A CA 1
ATOM 1230 C C . LYS A 1 159 ? 13.456 -6.270 -6.028 1.00 93.94 159 LYS A C 1
ATOM 1232 O O . LYS A 1 159 ? 14.406 -6.483 -6.789 1.00 93.94 159 LYS A O 1
ATOM 1237 N N . PRO A 1 160 ? 13.583 -5.669 -4.835 1.00 95.38 160 PRO A N 1
ATOM 1238 C CA . PRO A 1 160 ? 14.868 -5.395 -4.213 1.00 95.38 160 PRO A CA 1
ATOM 1239 C C . PRO A 1 160 ? 15.793 -6.617 -4.255 1.00 95.38 160 PRO A C 1
ATOM 1241 O O . PRO A 1 160 ? 15.349 -7.734 -3.974 1.00 95.38 160 PRO A O 1
ATOM 1244 N N . GLU A 1 161 ? 17.051 -6.397 -4.636 1.00 93.25 161 GLU A N 1
ATOM 1245 C CA . GLU A 1 161 ? 18.116 -7.409 -4.612 1.00 93.25 161 GLU A CA 1
ATOM 1246 C C . GLU A 1 161 ? 18.323 -7.952 -3.195 1.00 93.25 161 GLU A C 1
ATOM 1248 O O . GLU A 1 161 ? 18.344 -9.164 -2.986 1.00 93.25 161 GLU A O 1
ATOM 1253 N N . GLU A 1 162 ? 18.378 -7.040 -2.226 1.00 92.19 162 GLU A N 1
ATOM 1254 C CA . GLU A 1 162 ? 18.477 -7.325 -0.799 1.00 92.19 162 GLU A CA 1
ATOM 1255 C C . GLU A 1 162 ? 17.262 -6.747 -0.055 1.00 92.19 162 GLU A C 1
ATOM 1257 O O . GLU A 1 162 ? 16.661 -5.764 -0.511 1.00 92.19 162 GLU A O 1
ATOM 1262 N N . PRO A 1 163 ? 16.876 -7.317 1.102 1.00 92.00 163 PRO A N 1
ATOM 1263 C CA . PRO A 1 163 ? 15.839 -6.736 1.943 1.00 92.00 163 PRO A CA 1
ATOM 1264 C C . PRO A 1 163 ? 16.189 -5.295 2.334 1.00 92.00 163 PRO A C 1
ATOM 1266 O O . PRO A 1 163 ? 17.241 -5.039 2.914 1.00 92.00 163 PRO A O 1
ATOM 1269 N N . ASN A 1 164 ? 15.291 -4.357 2.038 1.00 90.56 164 ASN A N 1
ATOM 1270 C CA . ASN A 1 164 ? 15.431 -2.972 2.470 1.00 90.56 164 ASN A CA 1
ATOM 1271 C C . ASN A 1 164 ? 14.937 -2.782 3.910 1.00 90.56 164 ASN A C 1
ATOM 1273 O O . ASN A 1 164 ? 13.932 -3.373 4.325 1.00 90.56 164 ASN A O 1
ATOM 1277 N N . ASP A 1 165 ? 15.601 -1.879 4.626 1.00 93.06 165 ASP A N 1
ATOM 1278 C CA . ASP A 1 165 ? 15.106 -1.351 5.891 1.00 93.06 165 ASP A CA 1
ATOM 1279 C C . ASP A 1 165 ? 13.860 -0.477 5.674 1.00 93.06 165 ASP A C 1
ATOM 1281 O O . ASP A 1 165 ? 13.466 -0.140 4.551 1.00 93.06 165 ASP A O 1
ATOM 1285 N N . LYS A 1 166 ? 13.217 -0.116 6.786 1.00 94.94 166 LYS A N 1
ATOM 1286 C CA . LYS A 1 166 ? 12.118 0.848 6.797 1.00 94.94 166 LYS A CA 1
ATOM 1287 C C . LYS A 1 166 ? 12.599 2.201 6.251 1.00 94.94 166 LYS A C 1
ATOM 1289 O O . LYS A 1 166 ? 13.663 2.679 6.643 1.00 94.94 166 LYS A O 1
ATOM 1294 N N . ILE A 1 167 ? 11.786 2.824 5.396 1.00 96.19 167 ILE A N 1
ATOM 1295 C CA . ILE A 1 167 ? 12.101 4.113 4.758 1.00 96.19 167 ILE A CA 1
ATOM 1296 C C . ILE A 1 167 ? 11.106 5.164 5.236 1.00 96.19 167 ILE A C 1
ATOM 1298 O O . ILE A 1 167 ? 9.924 5.080 4.904 1.00 96.19 167 ILE A O 1
ATOM 1302 N N . ASP A 1 168 ? 11.563 6.133 6.022 1.00 95.75 168 ASP A N 1
ATOM 1303 C CA . ASP A 1 168 ? 10.747 7.249 6.511 1.00 95.75 168 ASP A CA 1
ATOM 1304 C C . ASP A 1 168 ? 10.812 8.456 5.543 1.00 95.75 168 ASP A C 1
ATOM 1306 O O . ASP A 1 168 ? 11.422 8.383 4.479 1.00 95.75 168 ASP A O 1
ATOM 1310 N N . ASP A 1 169 ? 10.134 9.563 5.872 1.00 93.19 169 ASP A N 1
ATOM 1311 C CA . ASP A 1 169 ? 10.190 10.841 5.132 1.00 93.19 169 ASP A CA 1
ATOM 1312 C C . ASP A 1 169 ? 9.887 10.754 3.622 1.00 93.19 169 ASP A C 1
ATOM 1314 O O . ASP A 1 169 ? 10.295 11.598 2.817 1.00 93.19 169 ASP A O 1
ATOM 1318 N N . ILE A 1 170 ? 9.059 9.779 3.243 1.00 94.88 170 ILE A N 1
ATOM 1319 C CA . ILE A 1 170 ? 8.784 9.362 1.859 1.00 94.88 170 ILE A CA 1
ATOM 1320 C C . ILE A 1 170 ? 8.087 10.417 0.978 1.00 94.88 170 ILE A C 1
ATOM 1322 O O . ILE A 1 170 ? 7.874 10.180 -0.209 1.00 94.88 170 ILE A O 1
ATOM 1326 N N . PHE A 1 171 ? 7.709 11.569 1.538 1.00 94.81 171 PHE A N 1
ATOM 1327 C CA . PHE A 1 171 ? 7.063 12.681 0.824 1.00 94.81 171 PHE A CA 1
ATOM 1328 C C . PHE A 1 171 ? 7.925 13.943 0.736 1.00 94.81 171 PHE A C 1
ATOM 1330 O O . PHE A 1 171 ? 7.480 14.951 0.188 1.00 94.81 171 PHE A O 1
ATOM 1337 N N . THR A 1 172 ? 9.128 13.928 1.311 1.00 91.00 172 THR A N 1
ATOM 1338 C CA . THR A 1 172 ? 9.992 15.117 1.378 1.00 91.00 172 THR A CA 1
ATOM 1339 C C . THR A 1 172 ? 10.694 15.407 0.054 1.00 91.00 172 THR A C 1
ATOM 1341 O O . THR A 1 172 ? 10.963 16.569 -0.255 1.00 91.00 172 THR A O 1
ATOM 1344 N N . GLN A 1 173 ? 10.940 14.369 -0.748 1.00 93.62 173 GLN A N 1
ATOM 1345 C CA . GLN A 1 173 ? 11.610 14.454 -2.040 1.00 93.62 173 GLN A CA 1
ATOM 1346 C C . GLN A 1 173 ? 10.855 13.648 -3.111 1.00 93.62 173 GLN A C 1
ATOM 1348 O O . GLN A 1 173 ? 10.169 12.674 -2.780 1.00 93.62 173 GLN A O 1
ATOM 1353 N N . PRO A 1 174 ? 10.963 14.023 -4.400 1.00 94.38 174 PRO A N 1
ATOM 1354 C CA . PRO A 1 174 ? 10.518 13.168 -5.493 1.00 94.38 174 PRO A CA 1
ATOM 1355 C C . PRO A 1 174 ? 11.237 11.820 -5.453 1.00 94.38 174 PRO A C 1
ATOM 1357 O O . PRO A 1 174 ? 12.428 11.756 -5.162 1.00 94.38 174 PRO A O 1
ATOM 1360 N N . TRP A 1 175 ? 10.525 10.755 -5.795 1.00 95.69 175 TRP A N 1
ATOM 1361 C CA . TRP A 1 175 ? 11.139 9.447 -5.983 1.00 95.69 175 TRP A CA 1
ATOM 1362 C C . TRP A 1 175 ? 11.788 9.401 -7.358 1.00 95.69 175 TRP A C 1
ATOM 1364 O O . TRP A 1 175 ? 11.318 10.059 -8.294 1.00 95.69 175 TRP A O 1
ATOM 1374 N N . LEU A 1 176 ? 12.856 8.621 -7.481 1.00 94.69 176 LEU A N 1
ATOM 1375 C CA . LEU A 1 176 ? 13.606 8.472 -8.720 1.00 94.69 176 LEU A CA 1
ATOM 1376 C C . LEU A 1 176 ? 13.685 6.998 -9.091 1.00 94.69 176 LEU A C 1
ATOM 1378 O O . LEU A 1 176 ? 14.156 6.195 -8.300 1.00 94.69 176 LEU A O 1
ATOM 1382 N N . LEU A 1 177 ? 13.230 6.650 -10.291 1.00 95.19 177 LEU A N 1
ATOM 1383 C CA . LEU A 1 177 ? 13.529 5.365 -10.913 1.00 95.19 177 LEU A CA 1
ATOM 1384 C C . LEU A 1 177 ? 14.564 5.596 -12.010 1.00 95.19 177 LEU A C 1
ATOM 1386 O O . LEU A 1 177 ? 14.279 6.336 -12.953 1.00 95.19 177 LEU A O 1
ATOM 1390 N N . SER A 1 178 ? 15.731 4.977 -11.903 1.00 94.62 178 SER A N 1
ATOM 1391 C CA . SER A 1 178 ? 16.823 5.128 -12.860 1.00 94.62 178 SER A CA 1
ATOM 1392 C C . SER A 1 178 ? 17.294 3.791 -13.422 1.00 94.62 178 SER A C 1
ATOM 1394 O O . SER A 1 178 ? 17.144 2.736 -12.809 1.00 94.62 178 SER A O 1
ATOM 1396 N N . ASP A 1 179 ? 17.834 3.867 -14.631 1.00 93.88 179 ASP A N 1
ATOM 1397 C CA . ASP A 1 179 ? 18.589 2.831 -15.318 1.00 93.88 179 ASP A CA 1
ATOM 1398 C C . ASP A 1 179 ? 20.076 3.231 -15.278 1.00 93.88 179 ASP A C 1
ATOM 1400 O O . ASP A 1 179 ? 20.482 4.117 -16.040 1.00 93.88 179 ASP A O 1
ATOM 1404 N N . PRO A 1 180 ? 20.878 2.642 -14.369 1.00 90.69 180 PRO A N 1
ATOM 1405 C CA . PRO A 1 180 ? 22.289 2.982 -14.193 1.00 90.69 180 PRO A CA 1
ATOM 1406 C C . PRO A 1 180 ? 23.155 2.681 -15.420 1.00 90.69 180 PRO A C 1
ATOM 1408 O O . PRO A 1 180 ? 24.207 3.296 -15.581 1.00 90.69 180 PRO A O 1
ATOM 1411 N N . ASP A 1 181 ? 22.725 1.753 -16.281 1.00 88.88 181 ASP A N 1
ATOM 1412 C CA . ASP A 1 181 ? 23.456 1.387 -17.497 1.00 88.88 181 ASP A CA 1
ATOM 1413 C C . ASP A 1 181 ? 23.261 2.419 -18.620 1.00 88.88 181 ASP A C 1
ATOM 1415 O O . ASP A 1 181 ? 23.930 2.349 -19.654 1.00 88.88 181 ASP A O 1
ATOM 1419 N N . GLU A 1 182 ? 22.345 3.376 -18.427 1.00 87.00 182 GLU A N 1
ATOM 1420 C CA . GLU A 1 182 ? 22.026 4.452 -19.367 1.00 87.00 182 GLU A CA 1
ATOM 1421 C C . GLU A 1 182 ? 21.710 3.958 -20.792 1.00 87.00 182 GLU A C 1
ATOM 1423 O O . GLU A 1 182 ? 21.919 4.664 -21.784 1.00 87.00 182 GLU A O 1
ATOM 1428 N N . ASN A 1 183 ? 21.182 2.738 -20.913 1.00 84.38 183 ASN A N 1
ATOM 1429 C CA . ASN A 1 183 ? 20.953 2.080 -22.199 1.00 84.38 183 ASN A CA 1
ATOM 1430 C C . ASN A 1 183 ? 19.609 2.487 -22.845 1.00 84.38 183 ASN A C 1
ATOM 1432 O O . ASN A 1 183 ? 19.289 2.061 -23.957 1.00 84.38 183 ASN A O 1
ATOM 1436 N N . GLY A 1 184 ? 18.830 3.336 -22.167 1.00 86.62 184 GLY A N 1
ATOM 1437 C CA . GLY A 1 184 ? 17.528 3.809 -22.624 1.00 86.62 184 GLY A CA 1
ATOM 1438 C C . GLY A 1 184 ? 16.397 2.802 -22.410 1.00 86.62 184 GLY A C 1
ATOM 1439 O O . GLY A 1 184 ? 15.336 2.941 -23.030 1.00 86.62 184 GLY A O 1
ATOM 1440 N N . PHE A 1 185 ? 16.569 1.800 -21.541 1.00 91.31 185 PHE A N 1
ATOM 1441 C CA . PHE A 1 185 ? 15.547 0.790 -21.259 1.00 91.31 185 PHE A CA 1
ATOM 1442 C C . PHE A 1 185 ? 14.239 1.421 -20.778 1.00 91.31 185 PHE A C 1
ATOM 1444 O O . PHE A 1 185 ? 13.162 1.021 -21.217 1.00 91.31 185 PHE A O 1
ATOM 1451 N N . LEU A 1 186 ? 14.313 2.482 -19.966 1.00 91.06 186 LEU A N 1
ATOM 1452 C CA . LEU A 1 186 ? 13.135 3.217 -19.494 1.00 91.06 186 LEU A CA 1
ATOM 1453 C C . LEU A 1 186 ? 12.481 4.098 -20.579 1.00 91.06 186 LEU A C 1
ATOM 1455 O O . LEU A 1 186 ? 11.632 4.928 -20.261 1.00 91.06 186 LEU A O 1
ATOM 1459 N N . SER A 1 187 ? 12.825 3.966 -21.861 1.00 89.25 187 SER A N 1
ATOM 1460 C CA . SER A 1 187 ? 12.155 4.660 -22.969 1.00 89.25 187 SER A CA 1
ATOM 1461 C C . SER A 1 187 ? 10.692 4.205 -23.153 1.00 89.25 187 SER A C 1
ATOM 1463 O O . SER A 1 187 ? 10.391 3.014 -23.028 1.00 89.25 187 SER A O 1
ATOM 1465 N N . PRO A 1 188 ? 9.765 5.115 -23.523 1.00 89.00 188 PRO A N 1
ATOM 1466 C CA . PRO A 1 188 ? 8.392 4.743 -23.883 1.00 89.00 188 PRO A CA 1
ATOM 1467 C C . PRO A 1 188 ? 8.301 3.835 -25.122 1.00 89.00 188 PRO A C 1
ATOM 1469 O O . PRO A 1 188 ? 7.254 3.234 -25.353 1.00 89.00 188 PRO A O 1
ATOM 1472 N N . GLU A 1 189 ? 9.370 3.723 -25.915 1.00 90.50 189 GLU A N 1
ATOM 1473 C CA . GLU A 1 189 ? 9.446 2.764 -27.022 1.00 90.50 189 GLU A CA 1
ATOM 1474 C C . GLU A 1 189 ? 9.593 1.327 -26.516 1.00 90.50 189 GLU A C 1
ATOM 1476 O O . GLU A 1 189 ? 9.036 0.420 -27.124 1.00 90.50 189 GLU A O 1
ATOM 1481 N N . ASN A 1 190 ? 10.270 1.128 -25.381 1.00 91.75 190 ASN A N 1
ATOM 1482 C CA . ASN A 1 190 ? 10.598 -0.183 -24.817 1.00 91.75 190 ASN A CA 1
ATOM 1483 C C . ASN A 1 190 ? 9.580 -0.645 -23.767 1.00 91.75 190 ASN A C 1
ATOM 1485 O O . ASN A 1 190 ? 9.347 -1.844 -23.612 1.00 91.75 190 ASN A O 1
ATOM 1489 N N . ILE A 1 191 ? 8.943 0.295 -23.060 1.00 91.75 191 ILE A N 1
ATOM 1490 C CA . ILE A 1 191 ? 8.006 0.011 -21.967 1.00 91.75 191 ILE A CA 1
ATOM 1491 C C . ILE A 1 191 ? 6.639 0.634 -22.261 1.00 91.75 191 ILE A C 1
ATOM 1493 O O . ILE A 1 191 ? 6.476 1.852 -22.322 1.00 91.75 191 ILE A O 1
ATOM 1497 N N . THR A 1 192 ? 5.615 -0.211 -22.370 1.00 90.38 192 THR A N 1
ATOM 1498 C CA . THR A 1 192 ? 4.229 0.207 -22.648 1.00 90.38 192 THR A CA 1
ATOM 1499 C C . THR A 1 192 ? 3.423 0.520 -21.385 1.00 90.38 192 THR A C 1
ATOM 1501 O O . THR A 1 192 ? 2.427 1.260 -21.443 1.00 90.38 192 THR A O 1
ATOM 1504 N N . ASN A 1 193 ? 3.815 -0.062 -20.247 1.00 91.62 193 ASN A N 1
ATOM 1505 C CA . ASN A 1 193 ? 3.199 0.160 -18.944 1.00 91.62 193 ASN A CA 1
ATOM 1506 C C . ASN A 1 193 ? 4.174 -0.149 -17.802 1.00 91.62 193 ASN A C 1
ATOM 1508 O O . ASN A 1 193 ? 5.020 -1.031 -17.921 1.00 91.62 193 ASN A O 1
ATOM 1512 N N . ILE A 1 194 ? 3.997 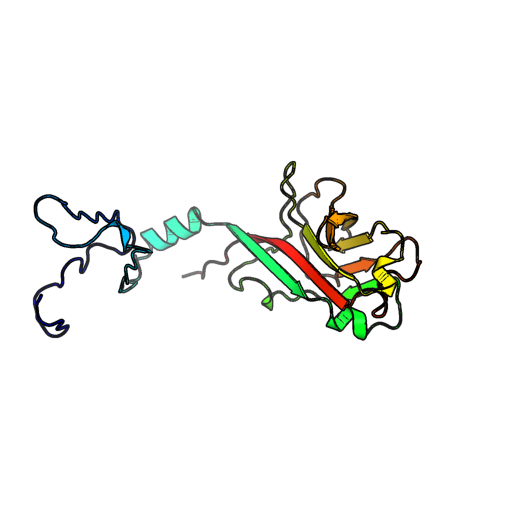0.552 -16.687 1.00 93.69 194 ILE A N 1
ATOM 1513 C CA . ILE A 1 194 ? 4.817 0.436 -15.483 1.00 93.69 194 ILE A CA 1
ATOM 1514 C C . ILE A 1 194 ? 3.930 0.632 -14.251 1.00 93.69 194 ILE A C 1
ATOM 1516 O O . ILE A 1 194 ? 3.180 1.609 -14.144 1.00 93.69 194 ILE A O 1
ATOM 1520 N N . GLY A 1 195 ? 3.998 -0.321 -13.330 1.00 95.31 195 GLY A N 1
ATOM 1521 C CA . GLY A 1 195 ? 3.286 -0.303 -12.061 1.00 95.31 195 GLY A CA 1
ATOM 1522 C C . GLY A 1 195 ? 4.255 -0.548 -10.917 1.00 95.31 195 GLY A C 1
ATOM 1523 O O . GLY A 1 195 ? 4.984 -1.532 -10.933 1.00 95.31 195 GLY A O 1
ATOM 1524 N N . LEU A 1 196 ? 4.252 0.336 -9.929 1.00 96.56 196 LEU A N 1
ATOM 1525 C CA . LEU A 1 196 ? 5.040 0.207 -8.711 1.00 96.56 196 LEU A CA 1
ATOM 1526 C C . LEU A 1 196 ? 4.087 -0.050 -7.541 1.00 96.56 196 LEU A C 1
ATOM 1528 O O . LEU A 1 196 ? 3.280 0.808 -7.194 1.00 96.56 196 LEU A O 1
ATOM 1532 N N . LEU A 1 197 ? 4.153 -1.242 -6.964 1.00 96.62 197 LEU A N 1
ATOM 1533 C CA . LEU A 1 197 ? 3.440 -1.628 -5.755 1.00 96.62 197 LEU A CA 1
ATOM 1534 C C . LEU A 1 197 ? 4.363 -1.413 -4.555 1.00 96.62 197 LEU A C 1
ATOM 1536 O O . LEU A 1 197 ? 5.484 -1.916 -4.531 1.00 96.62 197 LEU A O 1
ATOM 1540 N N . VAL A 1 198 ? 3.874 -0.687 -3.557 1.00 96.56 198 VAL A N 1
ATOM 1541 C CA . VAL A 1 198 ? 4.623 -0.379 -2.335 1.00 96.56 198 VAL A CA 1
ATOM 1542 C C . VAL A 1 198 ? 3.764 -0.684 -1.120 1.00 96.56 198 VAL A C 1
ATOM 1544 O O . VAL A 1 198 ? 2.627 -0.214 -1.022 1.00 96.56 198 VAL A O 1
ATOM 1547 N N . ALA A 1 199 ? 4.305 -1.469 -0.195 1.00 96.88 199 ALA A N 1
ATOM 1548 C CA . ALA A 1 199 ? 3.761 -1.646 1.138 1.00 96.88 199 ALA A CA 1
ATOM 1549 C C . ALA A 1 199 ? 4.221 -0.487 2.022 1.00 96.88 199 ALA A C 1
ATOM 1551 O O . ALA A 1 199 ? 5.402 -0.140 2.054 1.00 96.88 199 ALA A O 1
ATOM 1552 N N . TYR A 1 200 ? 3.275 0.121 2.722 1.00 96.56 200 TYR A N 1
ATOM 1553 C CA . TYR A 1 200 ? 3.527 1.277 3.563 1.00 96.56 200 TYR A CA 1
ATOM 1554 C C . TYR A 1 200 ? 2.961 1.071 4.957 1.00 96.56 200 TYR A C 1
ATOM 1556 O O . TYR A 1 200 ? 1.961 0.375 5.153 1.00 96.56 200 TYR A O 1
ATOM 1564 N N . GLU A 1 201 ? 3.569 1.765 5.904 1.00 96.50 201 GLU A N 1
ATOM 1565 C CA . GLU A 1 201 ? 3.139 1.863 7.286 1.00 96.50 201 GLU A CA 1
ATOM 1566 C C . GLU A 1 201 ? 2.895 3.318 7.664 1.00 96.50 201 GLU A C 1
ATOM 1568 O O . GLU A 1 201 ? 3.540 4.235 7.152 1.00 96.50 201 GLU A O 1
ATOM 1573 N N . GLY A 1 202 ? 1.961 3.527 8.583 1.00 95.88 202 GLY A N 1
ATOM 1574 C CA . GLY A 1 202 ? 1.746 4.820 9.214 1.00 95.88 202 GLY A CA 1
ATOM 1575 C C . GLY A 1 202 ? 1.133 4.667 10.597 1.00 95.88 202 GLY A C 1
ATOM 1576 O O . GLY A 1 202 ? 0.439 3.689 10.891 1.00 95.88 202 GLY A O 1
ATOM 1577 N N . GLU A 1 203 ? 1.384 5.653 11.444 1.00 95.56 203 GLU A N 1
ATOM 1578 C CA . GLU A 1 203 ? 0.729 5.786 12.739 1.00 95.56 203 GLU A CA 1
ATOM 1579 C C . GLU A 1 203 ? -0.697 6.287 12.531 1.00 95.56 203 GLU A C 1
ATOM 1581 O O . GLU A 1 203 ? -0.926 7.229 11.774 1.00 95.56 203 GLU A O 1
ATOM 1586 N N . ILE A 1 204 ? -1.674 5.667 13.183 1.00 95.19 204 ILE A N 1
ATOM 1587 C CA . ILE A 1 204 ? -3.069 6.077 13.066 1.00 95.19 204 ILE A CA 1
ATOM 1588 C C . ILE A 1 204 ? -3.275 7.391 13.816 1.00 95.19 204 ILE A C 1
ATOM 1590 O O . ILE A 1 204 ? -3.090 7.471 15.030 1.00 95.19 204 ILE A O 1
ATOM 1594 N N . ASP A 1 205 ? -3.719 8.412 13.086 1.00 93.69 205 ASP A N 1
ATOM 1595 C CA . ASP A 1 205 ? -4.105 9.695 13.655 1.00 93.69 205 ASP A CA 1
ATOM 1596 C C . ASP A 1 205 ? -5.530 9.618 14.200 1.00 93.69 205 ASP A C 1
ATOM 1598 O O . ASP A 1 205 ? -6.516 9.875 13.499 1.00 93.69 205 ASP A O 1
ATOM 1602 N N . TRP A 1 206 ? -5.644 9.194 15.456 1.00 89.56 206 TRP A N 1
ATOM 1603 C CA . TRP A 1 206 ? -6.920 9.197 16.154 1.00 89.56 206 TRP A CA 1
ATOM 1604 C C . TRP A 1 206 ? -7.351 10.641 16.444 1.00 89.56 206 TRP A C 1
ATOM 1606 O O . TRP A 1 206 ? -6.569 11.409 17.009 1.00 89.56 206 TRP A O 1
ATOM 1616 N N . PRO A 1 207 ? -8.595 11.033 16.108 1.00 79.19 207 PRO A N 1
ATOM 1617 C CA . PRO A 1 207 ? -9.096 12.353 16.454 1.00 79.19 207 PRO A CA 1
ATOM 1618 C C . PRO A 1 207 ? -9.063 12.522 17.973 1.00 79.19 207 PRO A C 1
ATOM 1620 O O . PRO A 1 207 ? -9.615 11.707 18.713 1.00 79.19 207 PRO A O 1
ATOM 1623 N N . THR A 1 208 ? -8.420 13.589 18.439 1.00 66.69 208 THR A N 1
ATOM 1624 C CA . THR A 1 208 ? -8.460 13.973 19.850 1.00 66.69 208 THR A CA 1
ATOM 1625 C C . THR A 1 208 ? -9.890 14.391 20.190 1.00 66.69 208 THR A C 1
ATOM 1627 O O . THR A 1 208 ? -10.400 15.341 19.592 1.00 66.69 208 THR A O 1
ATOM 1630 N N . THR A 1 209 ? -10.540 13.656 21.094 1.00 57.84 209 THR A N 1
ATOM 1631 C CA . THR A 1 209 ? -11.872 13.982 21.636 1.00 57.84 209 THR A CA 1
ATOM 1632 C C . THR A 1 209 ? -11.877 15.271 22.435 1.00 57.84 209 THR A C 1
ATOM 1634 O O . THR A 1 209 ? -10.900 15.470 23.193 1.00 57.84 209 THR A O 1
#

Sequence (209 aa):
LFVLNFQDERYLPFEGTGAISSWNLKMPKANNSFDFESITDVIITLKYTAMQGGSTISNTVAENLTTFTGQVVLNLKQQLLQSSNHNERSFVVSPNLFRGNLKNYSISASIGESSSIYLQLHLSDSGNELELPTLNLTIADQEISLILNKDENGIVSAKPEEPNDKIDDIFTQPWLLSDPDENGFLSPENITNIGLLVAYEGEIDWPTT